Protein AF-A0A6G7PHI8-F1 (afdb_monomer_lite)

Sequence (251 aa):
MRRGGVRRRRAPRRVRALLALLITVCVVFPLSAAARPSIPAPAPAVLPPLTAATLDTAYAANRANAARAARMAAAHGDRHRADADRALAAASRRLLAFDGRGSGRVVEVFGDLARAERVAVLVPGSDTSLDTYGRFRATATALHHRLTAEDGRAAGRVAVVAWLGYDTPGTVSTAVLTPGRADQAAPALNEFLHRLYAVTGRDTRVSLLCHSRGTGYGSGCACCATTCAPSRRTRCPRSCGCAGSRTAWCA

Foldseek 3Di:
DDDDDDDDDDDDPVVVVVVVVVVCCVVVVVVVVVCDPKQDFDAKFDADQQAQVRQVVQQQRQLVRLQRSLVSNVVVVNNLLSVLSPVCNDPPWRWNTWDSTDLIWTKTKDARLLQALEEEEEEEAAPDGSSNVVVLVVVQVVVSVVVCVVDVVCRRHYMYMDGRQDDHHHPPDPPVPDPCCVVVVVVSVLVVVVSSCNHHPQSRWYWYFYDDDDDDDDDDQDTQGDTDHPPDQDDRDPVRPPPDDDDDGDD

Secondary structure (DSSP, 8-state):
--------PPPPHHHHHHHHHHHHHHHHHHHHTT-------PPPPP-PPP-GGGHHHHHHHHHHHHHHHHHHHHHTT-HHHHHHHHHHTSTT--EEEEE-STT-EEEEEES-STT-SEEEEEEE-TT--GGGHHHHHHHHHHHHHHHHHH-TTTTTTEEEEEEE-S-PPPSSSGGGG-GGGHHHHHHHHHHHHHHHHHHH-TT-EEEEEEE----SS--------EEE-TTS--PPPTTS--TT-------

pLDDT: mean 72.99, std 24.82, range [22.53, 98.69]

Radius of gyration: 23.71 Å; chains: 1; bounding box: 72×67×54 Å

Structure (mmCIF, N/CA/C/O backbone):
data_AF-A0A6G7PHI8-F1
#
_entry.id   AF-A0A6G7PHI8-F1
#
loop_
_atom_site.group_PDB
_atom_site.id
_atom_site.type_symbol
_atom_site.label_atom_id
_atom_site.label_alt_id
_atom_site.label_comp_id
_atom_site.label_asym_id
_atom_site.label_entity_id
_atom_site.label_seq_id
_atom_site.pdbx_PDB_ins_code
_atom_site.Cartn_x
_atom_site.Cartn_y
_atom_site.Cartn_z
_atom_site.occupancy
_atom_site.B_iso_or_equiv
_atom_site.auth_seq_id
_atom_site.auth_comp_id
_atom_site.auth_asym_id
_atom_site.auth_atom_id
_atom_site.pdbx_PDB_model_num
ATOM 1 N N . MET A 1 1 ? 56.603 53.040 -8.432 1.00 40.31 1 MET A N 1
ATOM 2 C CA . MET A 1 1 ? 55.437 52.145 -8.648 1.00 40.31 1 MET A CA 1
ATOM 3 C C . MET A 1 1 ? 55.628 51.343 -9.933 1.00 40.31 1 MET A C 1
ATOM 5 O O . MET A 1 1 ? 55.589 51.924 -11.006 1.00 40.31 1 MET A O 1
ATOM 9 N N . ARG A 1 2 ? 55.869 50.027 -9.844 1.00 39.06 2 ARG A N 1
ATOM 10 C CA . ARG A 1 2 ? 56.028 49.120 -10.999 1.00 39.06 2 ARG A CA 1
ATOM 11 C C . ARG A 1 2 ? 54.801 48.197 -11.041 1.00 39.06 2 ARG A C 1
ATOM 13 O O . ARG A 1 2 ? 54.636 47.372 -10.150 1.00 39.06 2 ARG A O 1
ATOM 20 N N . ARG A 1 3 ? 53.899 48.375 -12.015 1.00 44.06 3 ARG A N 1
ATOM 21 C CA . ARG A 1 3 ? 52.714 47.511 -12.197 1.00 44.06 3 ARG A CA 1
ATOM 22 C C . ARG A 1 3 ? 53.144 46.190 -12.848 1.00 44.06 3 ARG A C 1
ATOM 24 O O . ARG A 1 3 ? 53.610 46.188 -13.983 1.00 44.06 3 ARG A O 1
ATOM 31 N N . GLY A 1 4 ? 52.995 45.079 -12.127 1.00 41.06 4 GLY A N 1
ATOM 32 C CA . GLY A 1 4 ? 53.218 43.727 -12.642 1.00 41.06 4 GLY A CA 1
ATOM 33 C C . GLY A 1 4 ? 52.075 43.282 -13.556 1.00 41.06 4 GLY A C 1
ATOM 34 O O . GLY A 1 4 ? 50.938 43.143 -13.115 1.00 41.06 4 GLY A O 1
ATOM 35 N N . GLY A 1 5 ? 52.371 43.061 -14.838 1.00 42.94 5 GLY A N 1
ATOM 36 C CA . GLY A 1 5 ? 51.431 42.483 -15.797 1.00 42.94 5 GLY A CA 1
ATOM 37 C C . GLY A 1 5 ? 51.384 40.960 -15.676 1.00 42.94 5 GLY A C 1
ATOM 38 O O . GLY A 1 5 ? 52.350 40.276 -16.011 1.00 42.94 5 GLY A O 1
ATOM 39 N N . VAL A 1 6 ? 50.252 40.413 -15.231 1.00 46.47 6 VAL A N 1
ATOM 40 C CA . VAL A 1 6 ? 50.008 38.964 -15.216 1.00 46.47 6 VAL A CA 1
ATOM 41 C C . VAL A 1 6 ? 49.775 38.481 -16.652 1.00 46.47 6 VAL A C 1
ATOM 43 O O . VAL A 1 6 ? 48.711 38.688 -17.236 1.00 46.47 6 VAL A O 1
ATOM 46 N N . ARG A 1 7 ? 50.773 37.813 -17.245 1.00 51.03 7 ARG A N 1
ATOM 47 C CA . ARG A 1 7 ? 50.629 37.110 -18.531 1.00 51.03 7 ARG A CA 1
ATOM 48 C C . ARG A 1 7 ? 49.708 35.896 -18.359 1.00 51.03 7 ARG A C 1
ATOM 50 O O . ARG A 1 7 ? 50.133 34.858 -17.857 1.00 51.03 7 ARG A O 1
ATOM 57 N N . ARG A 1 8 ? 48.464 35.983 -18.840 1.00 55.03 8 ARG A N 1
ATOM 58 C CA . ARG A 1 8 ? 47.592 34.807 -19.008 1.00 55.03 8 ARG A CA 1
ATOM 59 C C . ARG A 1 8 ? 48.146 33.915 -20.125 1.00 55.03 8 ARG A C 1
ATOM 61 O O . ARG A 1 8 ? 48.003 34.229 -21.306 1.00 55.03 8 ARG A O 1
ATOM 68 N N . ARG A 1 9 ? 48.782 32.795 -19.765 1.00 57.09 9 ARG A N 1
ATOM 69 C CA . ARG A 1 9 ? 49.206 31.763 -20.725 1.00 57.09 9 ARG A CA 1
ATOM 70 C C . ARG A 1 9 ? 47.962 31.108 -21.340 1.00 57.09 9 ARG A C 1
ATOM 72 O O . ARG A 1 9 ? 47.152 30.519 -20.631 1.00 57.09 9 ARG A O 1
ATOM 79 N N . ARG A 1 10 ? 47.787 31.228 -22.661 1.00 59.34 10 ARG A N 1
ATOM 80 C CA . ARG A 1 10 ? 46.726 30.525 -23.401 1.00 59.34 10 ARG A CA 1
ATOM 81 C C . ARG A 1 10 ? 47.115 29.050 -23.533 1.00 59.34 10 ARG A C 1
ATOM 83 O O . ARG A 1 10 ? 48.166 28.750 -24.089 1.00 59.34 10 ARG A O 1
ATOM 90 N N . ALA A 1 11 ? 46.273 28.149 -23.028 1.00 57.19 11 ALA A N 1
ATOM 91 C CA . ALA A 1 11 ? 46.478 26.708 -23.163 1.00 57.19 11 ALA A CA 1
ATOM 92 C C . ALA A 1 11 ? 46.525 26.284 -24.652 1.00 57.19 11 ALA A C 1
ATOM 94 O O . ALA A 1 11 ? 45.755 26.825 -25.458 1.00 57.19 11 ALA A O 1
ATOM 95 N N . PRO A 1 12 ? 47.403 25.336 -25.031 1.00 61.53 12 PRO A N 1
ATOM 96 C CA . PRO A 1 12 ? 47.576 24.911 -26.418 1.00 61.53 12 PRO A CA 1
ATOM 97 C C . PRO A 1 12 ? 46.312 24.228 -26.968 1.00 61.53 12 PRO A C 1
ATOM 99 O O . PRO A 1 12 ? 45.568 23.579 -26.234 1.00 61.53 12 PRO A O 1
ATOM 102 N N . ARG A 1 13 ? 46.065 24.358 -28.282 1.00 66.25 13 ARG A N 1
ATOM 103 C CA . ARG A 1 13 ? 44.829 23.903 -28.965 1.00 66.25 13 ARG A CA 1
ATOM 104 C C . ARG A 1 13 ? 44.461 22.436 -28.678 1.00 66.25 13 ARG A C 1
ATOM 106 O O . ARG A 1 13 ? 43.281 22.131 -28.552 1.00 66.25 13 ARG A O 1
ATOM 113 N N . ARG A 1 14 ? 45.456 21.561 -28.490 1.00 62.12 14 ARG A N 1
ATOM 114 C CA . ARG A 1 14 ? 45.269 20.138 -28.145 1.00 62.12 14 ARG A CA 1
ATOM 115 C C . ARG A 1 14 ? 44.652 19.931 -26.754 1.00 62.12 14 ARG A C 1
ATOM 117 O O . ARG A 1 14 ? 43.797 19.072 -26.594 1.00 62.12 14 ARG A O 1
ATOM 124 N N . VAL A 1 15 ? 45.007 20.772 -25.778 1.00 64.25 15 VAL A N 1
ATOM 125 C CA . VAL A 1 15 ? 44.439 20.737 -24.415 1.00 64.25 15 VAL A CA 1
ATOM 126 C C . VAL A 1 15 ? 42.981 21.196 -24.422 1.00 64.25 15 VAL A C 1
ATOM 128 O O . VAL A 1 15 ? 42.154 20.628 -23.720 1.00 64.25 15 VAL A O 1
ATOM 131 N N . ARG A 1 16 ? 42.632 22.176 -25.267 1.00 66.25 16 ARG A N 1
ATOM 132 C CA . ARG A 1 16 ? 41.238 22.619 -25.441 1.00 66.25 16 ARG A CA 1
ATOM 133 C C . ARG A 1 16 ? 40.362 21.558 -26.108 1.00 66.25 16 ARG A C 1
ATOM 135 O O . ARG A 1 16 ? 39.224 21.392 -25.693 1.00 66.25 16 ARG A O 1
ATOM 142 N N . ALA A 1 17 ? 40.891 20.835 -27.096 1.00 70.12 17 ALA A N 1
ATOM 143 C CA . ALA A 1 17 ? 40.172 19.743 -27.753 1.00 70.12 17 ALA A CA 1
ATOM 144 C C . ALA A 1 17 ? 39.941 18.550 -26.808 1.00 70.12 17 ALA A C 1
ATOM 146 O O . ALA A 1 17 ? 38.836 18.021 -26.758 1.00 70.12 17 ALA A O 1
ATOM 147 N N . LEU A 1 18 ? 40.947 18.186 -26.002 1.00 69.56 18 LEU A N 1
ATOM 148 C CA . LEU A 1 18 ? 40.818 17.148 -24.971 1.00 69.56 18 LEU A CA 1
ATOM 149 C C . LEU A 1 18 ? 39.810 17.535 -23.885 1.00 69.56 18 LEU A C 1
ATOM 151 O O . LEU A 1 18 ? 38.973 16.719 -23.518 1.00 69.56 18 LEU A O 1
ATOM 155 N N . LEU A 1 19 ? 39.838 18.787 -23.415 1.00 66.44 19 LEU A N 1
ATOM 156 C CA . LEU A 1 19 ? 38.850 19.296 -22.460 1.00 66.44 19 LEU A CA 1
ATOM 157 C C . LEU A 1 19 ? 37.435 19.315 -23.048 1.00 66.44 19 LEU A C 1
ATOM 159 O O . LEU A 1 19 ? 36.499 18.941 -22.355 1.00 66.44 19 LEU A O 1
ATOM 163 N N . ALA A 1 20 ? 37.268 19.707 -24.313 1.00 68.94 20 ALA A N 1
ATOM 164 C CA . ALA A 1 20 ? 35.964 19.689 -24.972 1.00 68.94 20 ALA A CA 1
ATOM 165 C C . ALA A 1 20 ? 35.422 18.259 -25.126 1.00 68.94 20 ALA A C 1
ATOM 167 O O . ALA A 1 20 ? 34.257 18.027 -24.829 1.00 68.94 20 ALA A O 1
ATOM 168 N N . LEU A 1 21 ? 36.263 17.291 -25.507 1.00 68.88 21 LEU A N 1
ATOM 169 C CA . LEU A 1 21 ? 35.879 15.878 -25.573 1.00 68.88 21 LEU A CA 1
ATOM 170 C C . LEU A 1 21 ? 35.482 15.342 -24.190 1.00 68.88 21 LEU A C 1
ATOM 172 O O . LEU A 1 21 ? 34.473 14.658 -24.063 1.00 68.88 21 LEU A O 1
ATOM 176 N N . LEU A 1 22 ? 36.245 15.690 -23.152 1.00 69.88 22 LEU A N 1
ATOM 177 C CA . LEU A 1 22 ? 35.992 15.253 -21.781 1.00 69.88 22 LEU A CA 1
ATOM 178 C C . LEU A 1 22 ? 34.713 15.883 -21.216 1.00 69.88 22 LEU A C 1
ATOM 180 O O . LEU A 1 22 ? 33.943 15.190 -20.566 1.00 69.88 22 LEU A O 1
ATOM 184 N N . ILE A 1 23 ? 34.423 17.149 -21.537 1.00 67.31 23 ILE A N 1
ATOM 185 C CA . ILE A 1 23 ? 33.145 17.798 -21.209 1.00 67.31 23 ILE A CA 1
ATOM 186 C C . ILE A 1 23 ? 31.994 17.121 -21.957 1.00 67.31 23 ILE A C 1
ATOM 188 O O . ILE A 1 23 ? 30.989 16.801 -21.335 1.00 67.31 23 ILE A O 1
ATOM 192 N N . THR A 1 24 ? 32.127 16.839 -23.255 1.00 61.12 24 THR A N 1
ATOM 193 C CA . THR A 1 24 ? 31.077 16.146 -24.017 1.00 61.12 24 THR A CA 1
ATOM 194 C C . THR A 1 24 ? 30.825 14.743 -23.466 1.00 61.12 24 THR A C 1
ATOM 196 O O . THR A 1 24 ? 29.674 14.377 -23.274 1.00 61.12 24 THR A O 1
ATOM 199 N N . VAL A 1 25 ? 31.863 13.977 -23.118 1.00 59.19 25 VAL A N 1
ATOM 200 C CA . VAL A 1 25 ? 31.704 12.669 -22.460 1.00 59.19 25 VAL A CA 1
ATOM 201 C C . VAL A 1 25 ? 31.073 12.832 -21.072 1.00 59.19 25 VAL A C 1
ATOM 203 O O . VAL A 1 25 ? 30.100 12.154 -20.764 1.00 59.19 25 VAL A O 1
ATOM 206 N N . CYS A 1 26 ? 31.533 13.778 -20.252 1.00 56.12 26 CYS A N 1
ATOM 207 C CA . CYS A 1 26 ? 30.966 14.025 -18.923 1.00 56.12 26 CYS A CA 1
ATOM 208 C C . CYS A 1 26 ? 29.534 14.574 -18.943 1.00 56.12 26 CYS A C 1
ATOM 210 O O . CYS A 1 26 ? 28.843 14.432 -17.942 1.00 56.12 26 CYS A O 1
ATOM 212 N N . VAL A 1 27 ? 29.077 15.194 -20.033 1.00 56.50 27 VAL A N 1
ATOM 213 C CA . VAL A 1 27 ? 27.708 15.721 -20.156 1.00 56.50 27 VAL A CA 1
ATOM 214 C C . VAL A 1 27 ? 26.788 14.708 -20.839 1.00 56.50 27 VAL A C 1
ATOM 216 O O . VAL A 1 27 ? 25.684 14.468 -20.364 1.00 56.50 27 VAL A O 1
ATOM 219 N N . VAL A 1 28 ? 27.231 14.060 -21.917 1.00 53.34 28 VAL A N 1
ATOM 220 C CA . VAL A 1 28 ? 26.388 13.164 -22.728 1.00 53.34 28 VAL A CA 1
ATOM 221 C C . VAL A 1 28 ? 26.234 11.778 -22.092 1.00 53.34 28 VAL A C 1
ATOM 223 O O . VAL A 1 28 ? 25.156 11.183 -22.152 1.00 53.34 28 VAL A O 1
ATOM 226 N N . PHE A 1 29 ? 27.275 11.265 -21.432 1.00 46.91 29 PHE A N 1
ATOM 227 C CA . PHE A 1 29 ? 27.238 9.939 -20.813 1.00 46.91 29 PHE A CA 1
ATOM 228 C C . PHE A 1 29 ? 26.255 9.829 -19.625 1.00 46.91 29 PHE A C 1
ATOM 230 O O . PHE A 1 29 ? 25.496 8.858 -19.588 1.00 46.91 29 PHE A O 1
ATOM 237 N N . PRO A 1 30 ? 26.143 10.805 -18.696 1.00 52.00 30 PRO A N 1
ATOM 238 C CA . PRO A 1 30 ? 25.123 10.737 -17.643 1.00 52.00 30 PRO A CA 1
ATOM 239 C C . PRO A 1 30 ? 23.692 10.969 -18.150 1.00 52.00 30 PRO A C 1
ATOM 241 O O . PRO A 1 30 ? 22.754 10.449 -17.552 1.00 52.00 30 PRO A O 1
ATOM 244 N N . LEU A 1 31 ? 23.503 11.685 -19.265 1.00 44.34 31 LEU A N 1
ATOM 245 C CA . LEU A 1 31 ? 22.182 11.884 -19.878 1.00 44.34 31 LEU A CA 1
ATOM 246 C C . LEU A 1 31 ? 21.606 10.581 -20.459 1.00 44.34 31 LEU A C 1
ATOM 248 O O . LEU A 1 31 ? 20.399 10.364 -20.395 1.00 44.34 31 LEU A O 1
ATOM 252 N N . SER A 1 32 ? 22.463 9.677 -20.940 1.00 40.09 32 SER A N 1
ATOM 253 C CA . SER A 1 32 ? 22.038 8.360 -21.443 1.00 40.09 32 SER A CA 1
ATOM 254 C C . SER A 1 32 ? 21.775 7.348 -20.317 1.00 40.09 32 SER A C 1
ATOM 256 O O . SER A 1 32 ? 20.935 6.466 -20.463 1.00 40.09 32 SER A O 1
ATOM 258 N N . ALA A 1 33 ? 22.423 7.504 -19.158 1.00 41.66 33 ALA A N 1
ATOM 259 C CA . ALA A 1 33 ? 22.193 6.667 -17.975 1.00 41.66 33 ALA A CA 1
ATOM 260 C C . ALA A 1 33 ? 20.887 7.000 -17.216 1.00 41.66 33 ALA A C 1
ATOM 262 O O . ALA A 1 33 ? 20.485 6.259 -16.318 1.00 41.66 33 ALA A O 1
ATOM 263 N N . ALA A 1 34 ? 20.214 8.103 -17.565 1.00 46.78 34 ALA A N 1
ATOM 264 C CA . ALA A 1 34 ? 18.931 8.494 -16.978 1.00 46.78 34 ALA A CA 1
ATOM 265 C C . ALA A 1 34 ? 17.724 7.785 -17.624 1.00 46.78 34 ALA A C 1
ATOM 267 O O . ALA A 1 34 ? 16.656 7.715 -17.015 1.00 46.78 34 ALA A O 1
ATOM 268 N N . ALA A 1 35 ? 17.884 7.220 -18.824 1.00 45.78 35 ALA A N 1
ATOM 269 C CA . ALA A 1 35 ? 16.848 6.444 -19.494 1.00 45.78 35 ALA A CA 1
ATOM 270 C C . ALA A 1 35 ? 16.961 4.970 -19.082 1.00 45.78 35 ALA A C 1
ATOM 272 O O . ALA A 1 35 ? 17.499 4.139 -19.811 1.00 45.78 35 ALA A O 1
ATOM 273 N N . ARG A 1 36 ? 16.471 4.630 -17.882 1.00 54.91 36 ARG A N 1
ATOM 274 C CA . ARG A 1 36 ? 16.262 3.215 -17.545 1.00 54.91 36 ARG A CA 1
ATOM 275 C C . ARG A 1 36 ? 15.237 2.656 -18.539 1.00 54.91 36 ARG A C 1
ATOM 277 O O . ARG A 1 36 ? 14.164 3.257 -18.649 1.00 54.91 36 ARG A O 1
ATOM 284 N N . PRO A 1 37 ? 15.528 1.560 -19.264 1.00 55.88 37 PRO A N 1
ATOM 285 C CA . PRO A 1 37 ? 14.522 0.918 -20.099 1.00 55.88 37 PRO A CA 1
ATOM 286 C C . PRO A 1 37 ? 13.288 0.634 -19.239 1.00 55.88 37 PRO A C 1
ATOM 288 O O . PRO A 1 37 ? 13.397 0.153 -18.110 1.00 55.88 37 PRO A O 1
ATOM 291 N N . SER A 1 38 ? 12.115 1.032 -19.730 1.00 74.19 38 SER A N 1
ATOM 292 C CA . SER A 1 38 ? 10.872 0.892 -18.981 1.00 74.19 38 SER A CA 1
ATOM 293 C C . SER A 1 38 ? 10.555 -0.591 -18.826 1.00 74.19 38 SER A C 1
ATOM 295 O O . SER A 1 38 ? 10.171 -1.240 -19.800 1.00 74.19 38 SER A O 1
ATOM 297 N N . ILE A 1 39 ? 10.713 -1.119 -17.613 1.00 83.69 39 ILE A N 1
ATOM 298 C CA . ILE A 1 39 ? 10.379 -2.511 -17.319 1.00 83.69 39 ILE A CA 1
ATOM 299 C C . ILE A 1 39 ? 8.877 -2.699 -17.583 1.00 83.69 39 ILE A C 1
ATOM 301 O O . ILE A 1 39 ? 8.066 -1.961 -17.008 1.00 83.69 39 ILE A O 1
ATOM 305 N N . PRO A 1 40 ? 8.479 -3.641 -18.456 1.00 90.81 40 PRO A N 1
ATOM 306 C CA . PRO A 1 40 ? 7.074 -3.872 -18.744 1.00 90.81 40 PRO A CA 1
ATOM 307 C C . PRO A 1 40 ? 6.328 -4.325 -17.489 1.00 90.81 40 PRO A C 1
ATOM 309 O O . PRO A 1 40 ? 6.699 -5.308 -16.851 1.00 90.81 40 PRO A O 1
ATOM 312 N N . ALA A 1 41 ? 5.224 -3.653 -17.181 1.00 94.12 41 ALA A N 1
ATOM 313 C CA . ALA A 1 41 ? 4.320 -4.023 -16.100 1.00 94.12 41 ALA A CA 1
ATOM 314 C C . ALA A 1 41 ? 2.862 -3.854 -16.561 1.00 94.12 41 ALA A C 1
ATOM 316 O O . ALA A 1 41 ? 2.585 -3.015 -17.427 1.00 94.12 41 ALA A O 1
ATOM 317 N N . PRO A 1 42 ? 1.919 -4.654 -16.033 1.00 96.06 42 PRO A N 1
ATOM 318 C CA . PRO A 1 42 ? 0.509 -4.488 -16.351 1.00 96.06 42 PRO A CA 1
ATOM 319 C C . PRO A 1 42 ? -0.005 -3.148 -15.809 1.00 96.06 42 PRO A C 1
ATOM 321 O O . PRO A 1 42 ? 0.569 -2.572 -14.885 1.00 96.06 42 PRO A O 1
ATOM 324 N N . ALA A 1 43 ? -1.126 -2.670 -16.349 1.00 95.44 43 ALA A N 1
ATOM 325 C CA . ALA A 1 43 ? -1.862 -1.591 -15.700 1.00 95.44 43 ALA A CA 1
ATOM 326 C C . ALA A 1 43 ? -2.273 -2.009 -14.266 1.00 95.44 43 ALA A C 1
ATOM 328 O O . ALA A 1 43 ? -2.505 -3.205 -14.036 1.00 95.44 43 ALA A O 1
ATOM 329 N N . PRO A 1 44 ? -2.380 -1.058 -13.316 1.00 95.81 44 PRO A N 1
ATOM 330 C CA . PRO A 1 44 ? -2.846 -1.331 -11.960 1.00 95.81 44 PRO A CA 1
ATOM 331 C C . PRO A 1 44 ? -4.185 -2.062 -11.943 1.00 95.81 44 PRO A C 1
ATOM 333 O O . PRO A 1 44 ? -5.007 -1.911 -12.850 1.00 95.81 44 PRO A O 1
ATOM 336 N N . ALA A 1 45 ? -4.409 -2.856 -10.897 1.00 95.88 45 ALA A N 1
ATOM 337 C CA . ALA A 1 45 ? -5.685 -3.530 -10.715 1.00 95.88 45 ALA A CA 1
ATOM 338 C C . ALA A 1 45 ? -6.824 -2.506 -10.582 1.00 95.88 45 ALA A C 1
ATOM 340 O O . ALA A 1 45 ? -6.696 -1.508 -9.873 1.00 95.88 45 ALA A O 1
ATOM 341 N N . VAL A 1 46 ? -7.951 -2.777 -11.241 1.00 94.81 46 VAL A N 1
ATOM 342 C CA . VAL A 1 46 ? -9.188 -2.023 -11.024 1.00 94.81 46 VAL A CA 1
ATOM 343 C C . VAL A 1 46 ? -9.812 -2.541 -9.737 1.00 94.81 46 VAL A C 1
ATOM 345 O O . VAL A 1 46 ? -10.133 -3.725 -9.635 1.00 94.81 46 VAL A O 1
ATOM 348 N N . LEU A 1 47 ? -9.928 -1.666 -8.743 1.00 93.75 47 LEU A N 1
ATOM 349 C CA . LEU A 1 47 ? -10.413 -2.021 -7.414 1.00 93.75 47 LEU A CA 1
ATOM 350 C C . LEU A 1 47 ? -11.829 -1.478 -7.201 1.00 93.75 47 LEU A C 1
ATOM 352 O O . LEU A 1 47 ? -12.133 -0.379 -7.673 1.00 93.75 47 LEU A O 1
ATOM 356 N N . PRO A 1 48 ? -12.682 -2.193 -6.448 1.00 90.88 48 PRO A N 1
ATOM 357 C CA . PRO A 1 48 ? -13.883 -1.581 -5.898 1.00 90.88 48 PRO A CA 1
ATOM 358 C C . PRO A 1 48 ? -13.501 -0.443 -4.932 1.00 90.88 48 PRO A C 1
ATOM 360 O O . PRO A 1 48 ? -12.352 -0.380 -4.473 1.00 90.88 48 PRO A O 1
ATOM 363 N N . PRO A 1 49 ? -14.454 0.434 -4.566 1.00 91.62 49 PRO A N 1
ATOM 364 C CA . PRO A 1 49 ? -14.241 1.405 -3.499 1.00 91.62 49 PRO A CA 1
ATOM 365 C C . PRO A 1 49 ? -13.661 0.731 -2.251 1.00 91.62 49 PRO A C 1
ATOM 367 O O . PRO A 1 49 ? -14.138 -0.326 -1.824 1.00 91.62 49 PRO A O 1
ATOM 370 N N . LEU A 1 50 ? -12.606 1.323 -1.688 1.00 91.62 50 LEU A N 1
ATOM 371 C CA . LEU A 1 50 ? -11.949 0.785 -0.502 1.00 91.62 50 LEU A CA 1
ATOM 372 C C . LEU A 1 50 ? -12.842 1.007 0.719 1.00 91.62 50 LEU A C 1
ATOM 374 O O . LEU A 1 50 ? -13.126 2.136 1.104 1.00 91.62 50 LEU A O 1
ATOM 378 N N . THR A 1 51 ? -13.260 -0.100 1.317 1.00 92.88 51 THR A N 1
ATOM 379 C CA . THR A 1 51 ? -14.043 -0.186 2.551 1.00 92.88 51 THR A CA 1
ATOM 380 C C . THR A 1 51 ? -13.511 -1.365 3.357 1.00 92.88 51 THR A C 1
ATOM 382 O O . THR A 1 51 ? -12.816 -2.219 2.804 1.00 92.88 51 THR A O 1
ATOM 385 N N . ALA A 1 52 ? -13.869 -1.474 4.638 1.00 91.50 52 ALA A N 1
ATOM 386 C CA . ALA A 1 52 ? -13.509 -2.644 5.442 1.00 91.50 52 ALA A CA 1
ATOM 387 C C . ALA A 1 52 ? -13.932 -3.977 4.783 1.00 91.50 52 ALA A C 1
ATOM 389 O O . ALA A 1 52 ? -13.168 -4.938 4.806 1.00 91.50 52 ALA A O 1
ATOM 390 N N . ALA A 1 53 ? -15.099 -4.017 4.126 1.00 93.44 53 ALA A N 1
ATOM 391 C CA . ALA A 1 53 ? -15.633 -5.216 3.475 1.00 93.44 53 ALA A CA 1
ATOM 392 C C . ALA A 1 53 ? -14.915 -5.593 2.165 1.00 93.44 53 ALA A C 1
ATOM 394 O O . ALA A 1 53 ? -14.981 -6.740 1.731 1.00 93.44 53 ALA A O 1
ATOM 395 N N . THR A 1 54 ? -14.234 -4.645 1.516 1.00 95.69 54 THR A N 1
ATOM 396 C CA . THR A 1 54 ? -13.571 -4.856 0.216 1.00 95.69 54 THR A CA 1
ATOM 397 C C . THR A 1 54 ? -12.049 -4.986 0.321 1.00 95.69 54 THR A C 1
ATOM 399 O O . THR A 1 54 ? -11.385 -5.184 -0.700 1.00 95.69 54 THR A O 1
ATOM 402 N N . LEU A 1 55 ? -11.480 -4.915 1.532 1.00 95.44 55 LEU A N 1
ATOM 403 C CA . LEU A 1 55 ? -10.031 -4.983 1.756 1.00 95.44 55 LEU A CA 1
ATOM 404 C C . LEU A 1 55 ? -9.403 -6.272 1.233 1.00 95.44 55 LEU A C 1
ATOM 406 O O . LEU A 1 55 ? -8.394 -6.209 0.534 1.00 95.44 55 LEU A O 1
ATOM 410 N N . ASP A 1 56 ? -9.999 -7.427 1.520 1.00 96.12 56 ASP A N 1
ATOM 411 C CA . ASP A 1 56 ? -9.442 -8.710 1.086 1.00 96.12 56 ASP A CA 1
ATOM 412 C C . ASP A 1 56 ? -9.443 -8.841 -0.440 1.00 96.12 56 ASP A C 1
ATOM 414 O O . ASP A 1 56 ? -8.462 -9.313 -1.025 1.00 96.12 56 ASP A O 1
ATOM 418 N N . THR A 1 57 ? -10.484 -8.321 -1.097 1.00 97.50 57 THR A N 1
ATOM 419 C CA . THR A 1 57 ? -10.551 -8.213 -2.559 1.00 97.50 57 THR A CA 1
ATOM 420 C C . THR A 1 57 ? -9.440 -7.313 -3.093 1.00 97.50 57 THR A C 1
ATOM 422 O O . THR A 1 57 ? -8.749 -7.691 -4.039 1.00 97.50 57 THR A O 1
ATOM 425 N N . ALA A 1 58 ? -9.209 -6.153 -2.469 1.00 97.12 58 ALA A N 1
ATOM 426 C CA . ALA A 1 58 ? -8.128 -5.251 -2.859 1.00 97.12 58 ALA A CA 1
ATOM 427 C C . ALA A 1 58 ? -6.746 -5.897 -2.676 1.00 97.12 58 ALA A C 1
ATOM 429 O O . ALA A 1 58 ? -5.914 -5.859 -3.586 1.00 97.12 58 ALA A O 1
ATOM 430 N N . TYR A 1 59 ? -6.516 -6.562 -1.541 1.00 98.00 59 TYR A N 1
ATOM 431 C CA . TYR A 1 59 ? -5.277 -7.282 -1.263 1.00 98.00 59 TYR A CA 1
ATOM 432 C C . TYR A 1 59 ? -5.026 -8.388 -2.291 1.00 98.00 59 TYR A C 1
ATOM 434 O O . TYR A 1 59 ? -3.923 -8.487 -2.830 1.00 98.00 59 TYR A O 1
ATOM 442 N N . ALA A 1 60 ? -6.041 -9.196 -2.601 1.00 98.38 60 ALA A N 1
ATOM 443 C CA . ALA A 1 60 ? -5.933 -10.267 -3.584 1.00 98.38 60 ALA A CA 1
ATOM 444 C C . ALA A 1 60 ? -5.662 -9.731 -4.998 1.00 98.38 60 ALA A C 1
ATOM 446 O O . ALA A 1 60 ? -4.753 -10.222 -5.672 1.00 98.38 60 ALA A O 1
ATOM 447 N N . ALA A 1 61 ? -6.390 -8.696 -5.423 1.00 98.44 61 ALA A N 1
ATOM 448 C CA . ALA A 1 61 ? -6.238 -8.095 -6.744 1.00 98.44 61 ALA A CA 1
ATOM 449 C C . ALA A 1 61 ? -4.839 -7.494 -6.946 1.00 98.44 61 ALA A C 1
ATOM 451 O O . ALA A 1 61 ? -4.196 -7.740 -7.969 1.00 98.44 61 ALA A O 1
ATOM 452 N N . ASN A 1 62 ? -4.321 -6.773 -5.949 1.00 98.38 62 ASN A N 1
ATOM 453 C CA . ASN A 1 62 ? -2.982 -6.193 -6.016 1.00 98.38 62 ASN A CA 1
ATOM 454 C C . ASN A 1 62 ? -1.877 -7.260 -5.980 1.00 98.38 62 ASN A C 1
ATOM 456 O O . ASN A 1 62 ? -0.915 -7.153 -6.739 1.00 98.38 62 ASN A O 1
ATOM 460 N N . ARG A 1 63 ? -2.016 -8.334 -5.183 1.00 98.56 63 ARG A N 1
ATOM 461 C CA . ARG A 1 63 ? -1.070 -9.470 -5.225 1.00 98.56 63 ARG A CA 1
ATOM 462 C C . ARG A 1 63 ? -1.074 -10.174 -6.582 1.00 98.56 63 ARG A C 1
ATOM 464 O O . ARG A 1 63 ? -0.012 -10.520 -7.095 1.00 98.56 63 ARG A O 1
ATOM 471 N N . ALA A 1 64 ? -2.248 -10.365 -7.186 1.00 98.69 64 ALA A N 1
ATOM 472 C CA . ALA A 1 64 ? -2.363 -10.944 -8.523 1.00 98.69 64 ALA A CA 1
ATOM 473 C C . ALA A 1 64 ? -1.723 -10.041 -9.592 1.00 98.69 64 ALA A C 1
ATOM 475 O O . ALA A 1 64 ? -1.049 -10.533 -10.502 1.00 98.69 64 ALA A O 1
ATOM 476 N N . ASN A 1 65 ? -1.881 -8.720 -9.456 1.00 98.56 65 ASN A N 1
ATOM 477 C CA . ASN A 1 65 ? -1.230 -7.740 -10.320 1.00 98.56 65 ASN A CA 1
ATOM 478 C C . ASN A 1 65 ? 0.302 -7.794 -10.181 1.00 98.56 65 ASN A C 1
ATOM 480 O O . ASN A 1 65 ? 0.993 -7.907 -11.193 1.00 98.56 65 ASN A O 1
ATOM 484 N N . ALA A 1 66 ? 0.821 -7.855 -8.950 1.00 98.44 66 ALA A N 1
ATOM 485 C CA . ALA A 1 66 ? 2.247 -8.040 -8.673 1.00 98.44 66 ALA A CA 1
ATOM 486 C C . ALA A 1 66 ? 2.791 -9.355 -9.249 1.00 98.44 66 ALA A C 1
ATOM 488 O O . ALA A 1 66 ? 3.847 -9.372 -9.877 1.00 98.44 66 ALA A O 1
ATOM 489 N N . ALA A 1 67 ? 2.038 -10.455 -9.151 1.00 98.69 67 ALA A N 1
ATOM 490 C CA . ALA A 1 67 ? 2.428 -11.725 -9.764 1.00 98.69 67 ALA A CA 1
ATOM 491 C C . ALA A 1 67 ? 2.536 -11.623 -11.295 1.00 98.69 67 ALA A C 1
ATOM 493 O O . ALA A 1 67 ? 3.403 -12.250 -11.906 1.00 98.69 67 ALA A O 1
ATOM 494 N N . ARG A 1 68 ? 1.648 -10.849 -11.933 1.00 98.50 68 ARG A N 1
ATOM 495 C CA . ARG A 1 68 ? 1.699 -10.591 -13.377 1.00 98.50 68 ARG A CA 1
ATOM 496 C C . ARG A 1 68 ? 2.881 -9.694 -13.746 1.00 98.50 68 ARG A C 1
ATOM 498 O O . ARG A 1 68 ? 3.569 -10.021 -14.709 1.00 98.50 68 ARG A O 1
ATOM 505 N N . ALA A 1 69 ? 3.139 -8.636 -12.978 1.00 97.81 69 ALA A N 1
ATOM 506 C CA . ALA A 1 69 ? 4.314 -7.779 -13.146 1.00 97.81 69 ALA A CA 1
ATOM 507 C C . ALA A 1 69 ? 5.615 -8.590 -13.050 1.00 97.81 69 ALA A C 1
ATOM 509 O O . ALA A 1 69 ? 6.426 -8.545 -13.970 1.00 97.81 69 ALA A O 1
ATOM 510 N N . ALA A 1 70 ? 5.726 -9.473 -12.052 1.00 98.12 70 ALA A N 1
ATOM 511 C CA . ALA A 1 70 ? 6.875 -10.359 -11.885 1.00 98.12 70 ALA A CA 1
ATOM 512 C C . ALA A 1 70 ? 7.136 -11.248 -13.113 1.00 98.12 70 ALA A C 1
ATOM 514 O O . ALA A 1 70 ? 8.282 -11.433 -13.522 1.00 98.12 70 ALA A O 1
ATOM 515 N N . ARG A 1 71 ? 6.078 -11.798 -13.730 1.00 98.38 71 ARG A N 1
ATOM 516 C CA . ARG A 1 71 ? 6.202 -12.599 -14.962 1.00 98.38 71 ARG A CA 1
ATOM 517 C C . ARG A 1 71 ? 6.649 -11.756 -16.154 1.00 98.38 71 ARG A C 1
ATOM 519 O O . ARG A 1 71 ? 7.480 -12.216 -16.930 1.00 98.38 71 ARG A O 1
ATOM 526 N N . MET A 1 72 ? 6.115 -10.543 -16.294 1.00 97.81 72 MET A N 1
ATOM 527 C CA . MET A 1 72 ? 6.483 -9.626 -17.377 1.00 97.81 72 MET A CA 1
ATOM 528 C C . MET A 1 72 ? 7.935 -9.153 -17.248 1.00 97.81 72 MET A C 1
ATOM 530 O O . MET A 1 72 ? 8.673 -9.214 -18.227 1.00 97.81 72 MET A O 1
ATOM 534 N N . ALA A 1 73 ? 8.370 -8.782 -16.041 1.00 96.12 73 ALA A N 1
ATOM 535 C CA . ALA A 1 73 ? 9.757 -8.422 -15.757 1.00 96.12 73 ALA A CA 1
ATOM 536 C C . ALA A 1 73 ? 10.718 -9.592 -16.031 1.00 96.12 73 ALA A C 1
ATOM 538 O O . ALA A 1 73 ? 11.740 -9.410 -16.690 1.00 96.12 73 ALA A O 1
ATOM 539 N N . ALA A 1 74 ? 10.356 -10.815 -15.620 1.00 96.88 74 ALA A N 1
ATOM 540 C CA . ALA A 1 74 ? 11.159 -12.008 -15.888 1.00 96.88 74 ALA A CA 1
ATOM 541 C C . ALA A 1 74 ? 11.278 -12.310 -17.390 1.00 96.88 74 ALA A C 1
ATOM 543 O O . ALA A 1 74 ? 12.375 -12.589 -17.868 1.00 96.88 74 ALA A O 1
ATOM 544 N N . ALA A 1 75 ? 10.173 -12.216 -18.140 1.00 97.00 75 ALA A N 1
ATOM 545 C CA . ALA A 1 75 ? 10.171 -12.389 -19.594 1.00 97.00 75 ALA A CA 1
ATOM 546 C C . ALA A 1 75 ? 10.987 -11.302 -20.314 1.00 97.00 75 ALA A C 1
ATOM 548 O O . ALA A 1 75 ? 11.566 -11.558 -21.365 1.00 97.00 75 ALA A O 1
ATOM 549 N N . HIS A 1 76 ? 11.065 -10.106 -19.727 1.00 94.69 76 HIS A N 1
ATOM 550 C CA . HIS A 1 76 ? 11.911 -9.013 -20.199 1.00 94.69 76 HIS A CA 1
ATOM 551 C C . HIS A 1 76 ? 13.396 -9.172 -19.811 1.00 94.69 76 HIS A C 1
ATOM 553 O O . HIS A 1 76 ? 14.239 -8.419 -20.285 1.00 94.69 76 HIS A O 1
ATOM 559 N N . GLY A 1 77 ? 13.735 -10.149 -18.963 1.00 95.38 77 GLY A N 1
ATOM 560 C CA . GLY A 1 77 ? 15.103 -10.401 -18.503 1.00 95.38 77 GLY A CA 1
ATOM 561 C C . GLY A 1 77 ? 15.517 -9.625 -17.248 1.00 95.38 77 GLY A C 1
ATOM 562 O O . GLY A 1 77 ? 16.631 -9.825 -16.761 1.00 95.38 77 GLY A O 1
ATOM 563 N N . ASP A 1 78 ? 14.637 -8.805 -16.667 1.00 93.81 78 ASP A N 1
ATOM 564 C CA . ASP A 1 78 ? 14.915 -8.096 -15.414 1.00 93.81 78 ASP A CA 1
ATOM 565 C C . ASP A 1 78 ? 14.589 -8.986 -14.207 1.00 93.81 78 ASP A C 1
ATOM 567 O O . ASP A 1 78 ? 13.493 -8.966 -13.638 1.00 93.81 78 ASP A O 1
ATOM 571 N N . ARG A 1 79 ? 15.564 -9.817 -13.824 1.00 94.56 79 ARG A N 1
ATOM 572 C CA . ARG A 1 79 ? 15.429 -10.736 -12.683 1.00 94.56 79 ARG A CA 1
ATOM 573 C C . ARG A 1 79 ? 15.253 -9.994 -11.360 1.00 94.56 79 ARG A C 1
ATOM 575 O O . ARG A 1 79 ? 14.466 -10.433 -10.529 1.00 94.56 79 ARG A O 1
ATOM 582 N N . HIS A 1 80 ? 15.939 -8.865 -11.184 1.00 93.25 80 HIS A N 1
ATOM 583 C CA . HIS A 1 80 ? 15.877 -8.091 -9.948 1.00 93.25 80 HIS A CA 1
ATOM 584 C C . HIS A 1 80 ? 14.462 -7.558 -9.704 1.00 93.25 80 HIS A C 1
ATOM 586 O O . HIS A 1 80 ? 13.890 -7.765 -8.630 1.00 93.25 80 HIS A O 1
ATOM 592 N N . ARG A 1 81 ? 13.862 -6.925 -10.718 1.00 93.88 81 ARG A N 1
ATOM 593 C CA . ARG A 1 81 ? 12.478 -6.462 -10.628 1.00 93.88 81 ARG A CA 1
ATOM 594 C C . ARG A 1 81 ? 11.503 -7.625 -10.503 1.00 93.88 81 ARG A C 1
ATOM 596 O O . ARG A 1 81 ? 10.590 -7.555 -9.685 1.00 93.88 81 ARG A O 1
ATOM 603 N N . ALA A 1 82 ? 11.713 -8.710 -11.249 1.00 96.50 82 ALA A N 1
ATOM 604 C CA . ALA A 1 82 ? 10.865 -9.892 -11.137 1.00 96.50 82 ALA A CA 1
ATOM 605 C C . ALA A 1 82 ? 10.828 -10.450 -9.706 1.00 96.50 82 ALA A C 1
ATOM 607 O O . ALA A 1 82 ? 9.763 -10.837 -9.225 1.00 96.50 82 ALA A O 1
ATOM 608 N N . ASP A 1 83 ? 11.966 -10.472 -9.013 1.00 96.69 83 ASP A N 1
ATOM 609 C CA . ASP A 1 83 ? 12.061 -10.938 -7.631 1.00 96.69 83 ASP A CA 1
ATOM 610 C C . ASP A 1 83 ? 11.393 -9.967 -6.649 1.00 96.69 83 ASP A C 1
ATOM 612 O O . ASP A 1 83 ? 10.652 -10.410 -5.764 1.00 96.69 83 ASP A O 1
ATOM 616 N N . ALA A 1 84 ? 11.575 -8.655 -6.838 1.00 95.31 84 ALA A N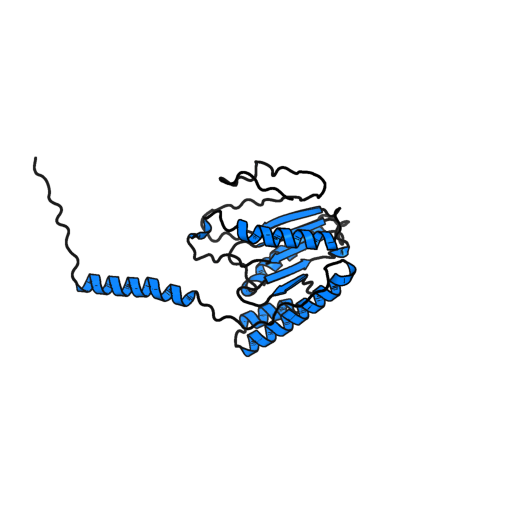 1
ATOM 617 C CA . ALA A 1 84 ? 10.896 -7.629 -6.045 1.00 95.31 84 ALA A CA 1
ATOM 618 C C . ALA A 1 84 ? 9.362 -7.729 -6.166 1.00 95.31 84 ALA A C 1
ATOM 620 O O . ALA A 1 84 ? 8.656 -7.784 -5.153 1.00 95.31 84 ALA A O 1
ATOM 621 N N . ASP A 1 85 ? 8.844 -7.842 -7.390 1.00 97.19 85 ASP A N 1
ATOM 622 C CA . ASP A 1 85 ? 7.410 -7.983 -7.657 1.00 97.19 85 ASP A CA 1
ATOM 623 C C . ASP A 1 85 ? 6.867 -9.324 -7.131 1.00 97.19 85 ASP A C 1
ATOM 625 O O . ASP A 1 85 ? 5.784 -9.384 -6.540 1.00 97.19 85 ASP A O 1
ATOM 629 N N . ARG A 1 86 ? 7.634 -10.417 -7.264 1.00 97.94 86 ARG A N 1
ATOM 630 C CA . ARG A 1 86 ? 7.246 -11.736 -6.735 1.00 97.94 86 ARG A CA 1
ATOM 631 C C . ARG A 1 86 ? 7.163 -11.731 -5.210 1.00 97.94 86 ARG A C 1
ATOM 633 O O . ARG A 1 86 ? 6.257 -12.345 -4.649 1.00 97.94 86 ARG A O 1
ATOM 640 N N . ALA A 1 87 ? 8.056 -11.013 -4.530 1.00 97.38 87 ALA A N 1
ATOM 641 C CA . ALA A 1 87 ? 8.002 -10.857 -3.079 1.00 97.38 87 ALA A CA 1
ATOM 642 C C . ALA A 1 87 ? 6.736 -10.111 -2.617 1.00 97.38 87 ALA A C 1
ATOM 644 O O . ALA A 1 87 ? 6.196 -10.422 -1.551 1.00 97.38 87 ALA A O 1
ATOM 645 N N . LEU A 1 88 ? 6.249 -9.153 -3.414 1.00 97.62 88 LEU A N 1
ATOM 646 C CA . LEU A 1 88 ? 4.991 -8.436 -3.177 1.00 97.62 88 LEU A CA 1
ATOM 647 C C . LEU A 1 88 ? 3.753 -9.289 -3.487 1.00 97.62 88 LEU A C 1
ATOM 649 O O . LEU A 1 88 ? 2.722 -9.129 -2.839 1.00 97.62 88 LEU A O 1
ATOM 653 N N . ALA A 1 89 ? 3.862 -10.245 -4.408 1.00 98.19 89 ALA A N 1
ATOM 654 C CA . ALA A 1 89 ? 2.791 -11.181 -4.739 1.00 98.19 89 ALA A CA 1
ATOM 655 C C . ALA A 1 89 ? 2.522 -12.255 -3.664 1.00 98.19 89 ALA A C 1
ATOM 657 O O . ALA A 1 89 ? 1.524 -12.973 -3.755 1.00 98.19 89 ALA A O 1
ATOM 658 N N . ALA A 1 90 ? 3.393 -12.397 -2.659 1.00 97.69 90 ALA A N 1
ATOM 659 C CA . ALA A 1 90 ? 3.267 -13.437 -1.640 1.00 97.69 90 ALA A CA 1
ATOM 660 C C . ALA A 1 90 ? 1.935 -13.340 -0.870 1.00 97.69 90 ALA A C 1
ATOM 662 O O . ALA A 1 90 ? 1.506 -12.254 -0.488 1.00 97.69 90 ALA A O 1
ATOM 663 N N . ALA A 1 91 ? 1.293 -14.480 -0.589 1.00 96.00 91 ALA A N 1
ATOM 664 C CA . ALA A 1 91 ? -0.048 -14.534 0.011 1.00 96.00 91 ALA A CA 1
ATOM 665 C C . ALA A 1 91 ? -0.162 -13.822 1.375 1.00 96.00 91 ALA A C 1
ATOM 667 O O . ALA A 1 91 ? -1.228 -13.320 1.723 1.00 96.00 91 ALA A O 1
ATOM 668 N N . SER A 1 92 ? 0.942 -13.725 2.119 1.00 95.12 92 SER A N 1
ATOM 669 C CA . SER A 1 92 ? 1.023 -13.014 3.400 1.00 95.12 92 SER A CA 1
ATOM 670 C C . SER A 1 92 ? 0.987 -11.485 3.275 1.00 95.12 92 SER A C 1
ATOM 672 O O . SER A 1 92 ? 0.880 -10.788 4.283 1.00 95.12 92 SER A O 1
ATOM 674 N N . ARG A 1 93 ? 1.087 -10.938 2.058 1.00 96.88 93 ARG A N 1
ATOM 675 C CA . ARG A 1 93 ? 1.145 -9.496 1.796 1.00 96.88 93 ARG A CA 1
ATOM 676 C C . ARG A 1 93 ? -0.249 -8.888 1.722 1.00 96.88 93 ARG A C 1
ATOM 678 O O . ARG A 1 93 ? -1.130 -9.405 1.036 1.00 96.88 93 ARG A O 1
ATOM 685 N N . ARG A 1 94 ? -0.438 -7.750 2.387 1.00 97.88 94 ARG A N 1
ATOM 686 C CA . ARG A 1 94 ? -1.690 -6.980 2.391 1.00 97.88 94 ARG A CA 1
ATOM 687 C C . ARG A 1 94 ? -1.467 -5.669 1.643 1.00 97.88 94 ARG A C 1
ATOM 689 O O . ARG A 1 94 ? -0.955 -4.714 2.218 1.00 97.88 94 ARG A O 1
ATOM 696 N N . LEU A 1 95 ? -1.778 -5.649 0.347 1.00 97.88 95 LEU A N 1
ATOM 697 C CA . LEU A 1 95 ? -1.480 -4.523 -0.547 1.00 97.88 95 LEU A CA 1
ATOM 698 C C . LEU A 1 95 ? -2.743 -3.720 -0.881 1.00 97.88 95 LEU A C 1
ATOM 700 O O . LEU A 1 95 ? -3.619 -4.226 -1.577 1.00 97.88 95 LEU A O 1
ATOM 704 N N . LEU A 1 96 ? -2.833 -2.468 -0.434 1.00 96.88 96 LEU A N 1
ATOM 705 C CA . LEU A 1 96 ? -3.933 -1.558 -0.794 1.00 96.88 96 LEU A CA 1
ATOM 706 C C . LEU A 1 96 ? -3.799 -1.011 -2.217 1.00 96.88 96 LEU A C 1
ATOM 708 O O . LEU A 1 96 ? -4.801 -0.739 -2.873 1.00 96.88 96 LEU A O 1
ATOM 712 N N . ALA A 1 97 ? -2.566 -0.860 -2.689 1.00 96.38 97 ALA A N 1
ATOM 713 C CA . ALA A 1 97 ? -2.261 -0.441 -4.046 1.00 96.38 97 ALA A CA 1
ATOM 714 C C . ALA A 1 97 ? -0.956 -1.083 -4.510 1.00 96.38 97 ALA A C 1
ATOM 716 O O . ALA A 1 97 ? -0.037 -1.283 -3.709 1.00 96.38 97 ALA A O 1
ATOM 717 N N . PHE A 1 98 ? -0.876 -1.364 -5.805 1.00 97.38 98 PHE A N 1
ATOM 718 C CA . PHE A 1 98 ? 0.337 -1.804 -6.477 1.00 97.38 98 PHE A CA 1
ATOM 719 C C . PHE A 1 98 ? 0.354 -1.283 -7.919 1.00 97.38 98 PHE A C 1
ATOM 721 O O . PHE A 1 98 ? -0.641 -1.386 -8.638 1.00 97.38 98 PHE A O 1
ATOM 728 N N . ASP A 1 99 ? 1.494 -0.741 -8.334 1.00 95.12 99 ASP A N 1
ATOM 729 C CA . ASP A 1 99 ? 1.792 -0.377 -9.714 1.00 95.12 99 ASP A CA 1
ATOM 730 C C . ASP A 1 99 ? 3.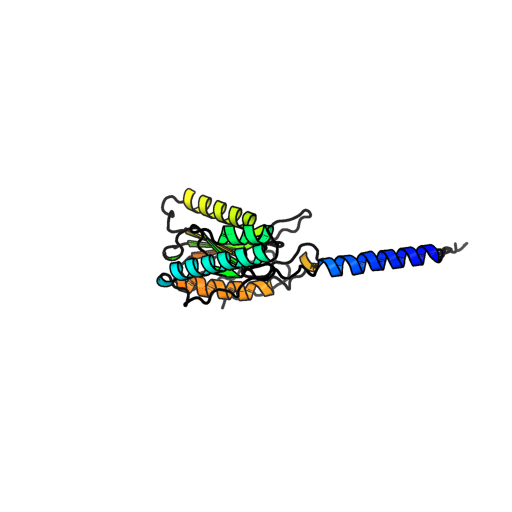256 -0.714 -10.002 1.00 95.12 99 ASP A C 1
ATOM 732 O O . ASP A 1 99 ? 4.161 -0.074 -9.470 1.00 95.12 99 ASP A O 1
ATOM 736 N N . GLY A 1 100 ? 3.496 -1.731 -10.829 1.00 93.38 100 GLY A N 1
ATOM 737 C CA . GLY A 1 100 ? 4.849 -2.160 -11.194 1.00 93.38 100 GLY A CA 1
ATOM 738 C C . GLY A 1 100 ? 5.551 -1.236 -12.195 1.00 93.38 100 GLY A C 1
ATOM 739 O O . GLY A 1 100 ? 6.742 -1.416 -12.449 1.00 93.38 100 GLY A O 1
ATOM 740 N N . ARG A 1 101 ? 4.840 -0.265 -12.788 1.00 91.00 101 ARG A N 1
ATOM 741 C CA . ARG A 1 101 ? 5.364 0.586 -13.866 1.00 91.00 101 ARG A CA 1
ATOM 742 C C . ARG A 1 101 ? 6.372 1.608 -13.333 1.00 91.00 101 ARG A C 1
ATOM 744 O O . ARG A 1 101 ? 6.186 2.203 -12.274 1.00 91.00 101 ARG A O 1
ATOM 751 N N . GLY A 1 102 ? 7.423 1.866 -14.111 1.00 88.81 102 GLY A N 1
ATOM 752 C CA . GLY A 1 102 ? 8.441 2.867 -13.778 1.00 88.81 102 GLY A CA 1
ATOM 753 C C . GLY A 1 102 ? 9.202 2.541 -12.487 1.00 88.81 102 GLY A C 1
ATOM 754 O O . GLY A 1 102 ? 9.629 1.405 -12.268 1.00 88.81 102 GLY A O 1
ATOM 755 N N . SER A 1 103 ? 9.374 3.540 -11.612 1.00 86.31 103 SER A N 1
ATOM 756 C CA . SER A 1 103 ? 9.986 3.330 -10.287 1.00 86.31 103 SER A CA 1
ATOM 757 C C . SER A 1 103 ? 9.135 2.410 -9.394 1.00 86.31 103 SER A C 1
ATOM 759 O O . SER A 1 103 ? 9.664 1.700 -8.533 1.00 86.31 103 SER A O 1
ATOM 761 N N . GLY A 1 104 ? 7.842 2.343 -9.710 1.00 90.12 104 GLY A N 1
ATOM 762 C CA . GLY A 1 104 ? 6.840 1.504 -9.095 1.00 90.12 104 GLY A CA 1
ATOM 763 C C . GLY A 1 104 ? 6.302 2.068 -7.783 1.00 90.12 104 GLY A C 1
ATOM 764 O O . GLY A 1 104 ? 6.973 2.803 -7.060 1.00 90.12 104 GLY A O 1
ATOM 765 N N . ARG A 1 105 ? 5.051 1.723 -7.485 1.00 92.94 105 ARG A N 1
ATOM 766 C CA . ARG A 1 105 ? 4.293 2.225 -6.337 1.00 92.94 105 ARG A CA 1
ATOM 767 C C . ARG A 1 105 ? 3.670 1.061 -5.587 1.00 92.94 105 ARG A C 1
ATOM 769 O O . ARG A 1 105 ? 3.181 0.108 -6.193 1.00 92.94 105 ARG A O 1
ATOM 776 N N . VAL A 1 106 ? 3.665 1.139 -4.264 1.00 95.88 106 VAL A N 1
ATOM 777 C CA . VAL A 1 106 ? 3.039 0.132 -3.406 1.00 95.88 106 VAL A CA 1
ATOM 778 C C . VAL A 1 106 ? 2.559 0.757 -2.106 1.00 95.88 106 VAL A C 1
ATOM 780 O O . VAL A 1 106 ? 3.225 1.607 -1.517 1.00 95.88 106 VAL A O 1
ATOM 783 N N . VAL A 1 107 ? 1.397 0.313 -1.643 1.00 97.31 107 VAL A N 1
ATOM 784 C CA . VAL A 1 107 ? 0.891 0.632 -0.308 1.00 97.31 107 VAL A CA 1
ATOM 785 C C . VAL A 1 107 ? 0.629 -0.680 0.420 1.00 97.31 107 VAL A C 1
ATOM 787 O O . VAL A 1 107 ? -0.295 -1.406 0.057 1.00 97.31 107 VAL A O 1
ATOM 790 N N . GLU A 1 108 ? 1.447 -1.005 1.422 1.00 98.12 108 GLU A N 1
ATOM 791 C CA . GLU A 1 108 ? 1.364 -2.261 2.186 1.00 98.12 108 GLU A CA 1
ATOM 792 C C . GLU A 1 108 ? 0.924 -2.002 3.625 1.00 98.12 108 GLU A C 1
ATOM 794 O O . GLU A 1 108 ? 1.350 -1.039 4.262 1.00 98.12 108 GLU A O 1
ATOM 799 N N . VAL A 1 109 ? 0.090 -2.898 4.140 1.00 97.88 109 VAL A N 1
ATOM 800 C CA . VAL A 1 109 ? -0.479 -2.849 5.484 1.00 97.88 109 VAL A CA 1
ATOM 801 C C . VAL A 1 109 ? 0.163 -3.916 6.366 1.00 97.88 109 VAL A C 1
ATOM 803 O O . VAL A 1 109 ? 0.258 -5.085 5.989 1.00 97.88 109 VAL A O 1
ATOM 806 N N . PHE A 1 110 ? 0.519 -3.520 7.582 1.00 96.19 110 PHE A N 1
ATOM 807 C CA . PHE A 1 110 ? 0.981 -4.385 8.662 1.00 96.19 110 PHE A CA 1
ATOM 808 C C . PHE A 1 110 ? -0.029 -4.286 9.809 1.00 96.19 110 PHE A C 1
ATOM 810 O O . PHE A 1 110 ? -0.260 -3.196 10.329 1.00 96.19 110 PHE A O 1
ATOM 817 N N . GLY A 1 111 ? -0.650 -5.408 10.178 1.00 93.56 111 GLY A N 1
ATOM 818 C CA . GLY A 1 111 ? -1.768 -5.451 11.128 1.00 93.56 111 GLY A CA 1
ATOM 819 C C . GLY A 1 111 ? -3.147 -5.506 10.456 1.00 93.56 111 GLY A C 1
ATOM 820 O O . GLY A 1 111 ? -3.256 -5.637 9.233 1.00 93.56 111 GLY A O 1
ATOM 821 N N . ASP A 1 112 ? -4.208 -5.477 11.265 1.00 92.56 112 ASP A N 1
ATOM 822 C CA . ASP A 1 112 ? -5.607 -5.469 10.814 1.00 92.56 112 ASP A CA 1
ATOM 823 C C . ASP A 1 112 ? -6.077 -4.023 10.620 1.00 92.56 112 ASP A C 1
ATOM 825 O O . ASP A 1 112 ? -6.319 -3.308 11.589 1.00 92.56 112 ASP A O 1
ATOM 829 N N . LEU A 1 113 ? -6.176 -3.582 9.363 1.00 94.19 113 LEU A N 1
ATOM 830 C CA . LEU A 1 113 ? -6.577 -2.212 9.053 1.00 94.19 113 LEU A CA 1
ATOM 831 C C . LEU A 1 113 ? -8.053 -1.946 9.358 1.00 94.19 113 LEU A C 1
ATOM 833 O O . LEU A 1 113 ? -8.383 -0.844 9.779 1.00 94.19 113 LEU A O 1
ATOM 837 N N . ALA A 1 114 ? -8.929 -2.935 9.166 1.00 92.00 114 ALA A N 1
ATOM 838 C CA . ALA A 1 114 ? -10.367 -2.763 9.365 1.00 92.00 114 ALA A CA 1
ATOM 839 C C . ALA A 1 114 ? -10.726 -2.527 10.839 1.00 92.00 114 ALA A C 1
ATOM 841 O O . ALA A 1 114 ? -11.736 -1.895 11.131 1.00 92.00 114 ALA A O 1
ATOM 842 N N . ARG A 1 115 ? -9.902 -3.039 11.762 1.00 89.94 115 ARG A N 1
ATOM 843 C CA . ARG A 1 115 ? -10.100 -2.916 13.216 1.00 89.94 115 ARG A CA 1
ATOM 844 C C . ARG A 1 115 ? -9.111 -1.971 13.900 1.00 89.94 115 ARG A C 1
ATOM 846 O O . ARG A 1 115 ? -9.109 -1.870 15.126 1.00 89.94 115 ARG A O 1
ATOM 853 N N . ALA A 1 116 ? -8.251 -1.301 13.137 1.00 91.62 116 ALA A N 1
ATOM 854 C CA . ALA A 1 116 ? -7.239 -0.428 13.708 1.00 91.62 116 ALA A CA 1
ATOM 855 C C . ALA A 1 116 ? -7.866 0.847 14.291 1.00 91.62 116 ALA A C 1
ATOM 857 O O . ALA A 1 116 ? -8.450 1.650 13.574 1.00 91.62 116 ALA A O 1
ATOM 858 N N . GLU A 1 117 ? -7.656 1.085 15.584 1.00 90.94 117 GLU A N 1
ATOM 859 C CA . GLU A 1 117 ? -7.970 2.362 16.239 1.00 90.94 117 GLU A CA 1
ATOM 860 C C . GLU A 1 117 ? -6.850 3.397 16.035 1.00 90.94 117 GLU A C 1
ATOM 862 O O . GLU A 1 117 ? -7.054 4.609 16.170 1.00 90.94 117 GLU A O 1
ATOM 867 N N . ARG A 1 118 ? -5.627 2.915 15.775 1.00 91.81 118 ARG A N 1
ATOM 868 C CA . ARG A 1 118 ? -4.427 3.730 15.567 1.00 91.81 118 ARG A CA 1
ATOM 869 C C . ARG A 1 118 ? -3.718 3.262 14.302 1.00 91.81 118 ARG A C 1
ATOM 871 O O . ARG A 1 118 ? -3.353 2.091 14.193 1.00 91.81 118 ARG A O 1
ATOM 878 N N . VAL A 1 119 ? -3.477 4.180 13.373 1.00 94.75 119 VAL A N 1
ATOM 879 C CA . VAL A 1 119 ? -2.768 3.894 12.123 1.00 94.75 119 VAL A CA 1
ATOM 880 C C . VAL A 1 119 ? -1.538 4.782 12.013 1.00 94.75 119 VAL A C 1
ATOM 882 O O . VAL A 1 119 ? -1.635 6.006 12.026 1.00 94.75 119 VAL A O 1
ATOM 885 N N . ALA A 1 120 ? -0.369 4.166 11.876 1.00 94.25 120 ALA A N 1
ATOM 886 C CA . ALA A 1 120 ? 0.868 4.870 11.563 1.00 94.25 120 ALA A CA 1
ATOM 887 C C . ALA A 1 120 ? 1.152 4.752 10.062 1.00 94.25 120 ALA A C 1
ATOM 889 O O . ALA A 1 120 ? 1.381 3.656 9.557 1.00 94.25 120 ALA A O 1
ATOM 890 N N . VAL A 1 121 ? 1.147 5.866 9.338 1.00 94.88 121 VAL A N 1
ATOM 891 C CA . VAL A 1 121 ? 1.478 5.909 7.911 1.00 94.88 121 VAL A CA 1
ATOM 892 C C . VAL A 1 121 ? 2.940 6.318 7.766 1.00 94.88 121 VAL A C 1
ATOM 894 O O . VAL A 1 121 ? 3.315 7.452 8.061 1.00 94.88 121 VAL A O 1
ATOM 897 N N . LEU A 1 122 ? 3.770 5.381 7.319 1.00 92.31 122 LEU A N 1
ATOM 898 C CA . LEU A 1 122 ? 5.183 5.588 7.045 1.00 92.31 122 LEU A CA 1
ATOM 899 C C . LEU A 1 122 ? 5.352 6.084 5.603 1.00 92.31 122 LEU A C 1
ATOM 901 O O . LEU A 1 122 ? 4.966 5.396 4.657 1.00 92.31 122 LEU A O 1
ATOM 905 N N . VAL A 1 123 ? 5.952 7.260 5.445 1.00 89.31 123 VAL A N 1
ATOM 906 C CA . VAL A 1 123 ? 6.241 7.912 4.163 1.00 89.31 123 VAL A CA 1
ATOM 907 C C . VAL A 1 123 ? 7.736 7.764 3.864 1.00 89.31 123 VAL A C 1
ATOM 909 O O . VAL A 1 123 ? 8.560 8.098 4.721 1.00 89.31 123 VAL A O 1
ATOM 912 N N . PRO A 1 124 ? 8.127 7.249 2.689 1.00 85.00 124 PRO A N 1
ATOM 913 C CA . PRO A 1 124 ? 9.523 7.046 2.348 1.00 85.00 124 PRO A CA 1
ATOM 914 C C . PRO A 1 124 ? 10.246 8.371 2.103 1.00 85.00 124 PRO A C 1
ATOM 916 O O . PRO A 1 124 ? 9.654 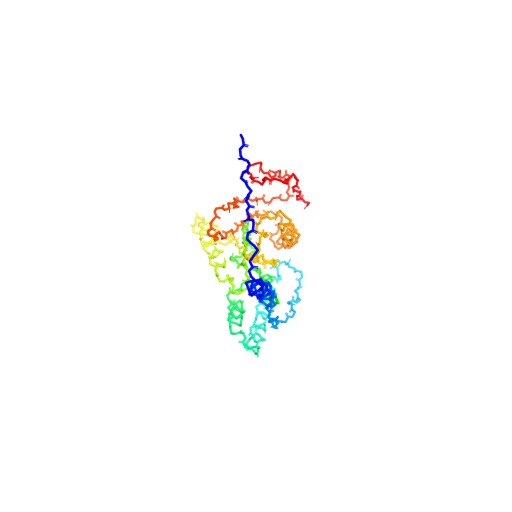9.367 1.699 1.00 85.00 124 PRO A O 1
ATOM 919 N N . GLY A 1 125 ? 11.556 8.357 2.322 1.00 73.81 125 GLY A N 1
ATOM 920 C CA . GLY A 1 125 ? 12.472 9.385 1.844 1.00 73.81 125 GLY A CA 1
ATOM 921 C C . GLY A 1 125 ? 12.948 9.105 0.417 1.00 73.81 125 GLY A C 1
ATOM 922 O O . GLY A 1 125 ? 12.479 8.178 -0.250 1.00 73.81 125 GLY A O 1
ATOM 923 N N . SER A 1 126 ? 13.918 9.901 -0.033 1.00 67.44 126 SER A N 1
ATOM 924 C CA . SER A 1 126 ? 14.560 9.778 -1.348 1.00 67.44 126 SER A CA 1
ATOM 925 C C . SER A 1 126 ? 15.087 8.360 -1.633 1.00 67.44 126 SER A C 1
ATOM 927 O O . SER A 1 126 ? 15.410 7.605 -0.711 1.00 67.44 126 SER A O 1
ATOM 929 N N . ASP A 1 127 ? 15.181 8.003 -2.916 1.00 67.19 127 ASP A N 1
ATOM 930 C CA . ASP A 1 127 ? 15.662 6.704 -3.425 1.00 67.19 127 ASP A CA 1
ATOM 931 C C . ASP A 1 127 ? 14.876 5.454 -2.986 1.00 67.19 127 ASP A C 1
ATOM 933 O O . ASP A 1 127 ? 15.423 4.341 -2.910 1.00 67.19 127 ASP A O 1
ATOM 937 N N . THR A 1 128 ? 13.587 5.602 -2.688 1.00 75.19 128 THR A N 1
ATOM 938 C CA . THR A 1 128 ? 12.709 4.453 -2.438 1.00 75.19 128 THR A CA 1
ATOM 939 C C . THR A 1 128 ? 11.932 4.110 -3.707 1.00 75.19 128 THR A C 1
ATOM 941 O O . THR A 1 128 ? 11.065 4.861 -4.139 1.00 75.19 128 THR A O 1
ATOM 944 N N . SER A 1 129 ? 12.228 2.961 -4.301 1.00 84.12 129 SER A N 1
ATOM 945 C CA . SER A 1 129 ? 11.502 2.381 -5.438 1.00 84.12 129 SER A CA 1
ATOM 946 C C . SER A 1 129 ? 11.065 0.959 -5.084 1.00 84.12 129 SER A C 1
ATOM 948 O O . SER A 1 129 ? 11.455 0.445 -4.030 1.00 84.12 129 SER A O 1
ATOM 950 N N . LEU A 1 130 ? 10.300 0.285 -5.950 1.00 87.94 130 LEU A N 1
ATOM 951 C CA . LEU A 1 130 ? 9.984 -1.137 -5.739 1.00 87.94 130 LEU A CA 1
ATOM 952 C C . LEU A 1 130 ? 11.248 -1.997 -5.602 1.00 87.94 130 LEU A C 1
ATOM 954 O O . LEU A 1 130 ? 11.297 -2.885 -4.754 1.00 87.94 130 LEU A O 1
ATOM 958 N N . ASP A 1 131 ? 12.303 -1.659 -6.345 1.00 85.38 131 ASP A N 1
ATOM 959 C CA . ASP A 1 131 ? 13.603 -2.337 -6.286 1.00 85.38 131 ASP A CA 1
ATOM 960 C C . ASP A 1 131 ? 14.263 -2.245 -4.900 1.00 85.38 131 ASP A C 1
ATOM 962 O O . ASP A 1 131 ? 14.964 -3.158 -4.473 1.00 85.38 131 ASP A O 1
ATOM 966 N N . THR A 1 132 ? 14.052 -1.147 -4.170 1.00 86.44 132 THR A N 1
ATOM 967 C CA . THR A 1 132 ? 14.646 -0.925 -2.839 1.00 86.44 132 THR A CA 1
ATOM 968 C C . THR A 1 132 ? 13.646 -1.103 -1.696 1.00 86.44 132 THR A C 1
ATOM 970 O O . THR A 1 132 ? 14.000 -0.930 -0.521 1.00 86.44 132 THR A O 1
ATOM 973 N N . TYR A 1 133 ? 12.413 -1.503 -2.018 1.00 90.38 133 TYR A N 1
ATOM 974 C CA . TYR A 1 133 ? 11.281 -1.536 -1.099 1.00 90.38 133 TYR A CA 1
ATOM 975 C C . TYR A 1 133 ? 11.492 -2.474 0.093 1.00 90.38 133 TYR A C 1
ATOM 977 O O . TYR A 1 13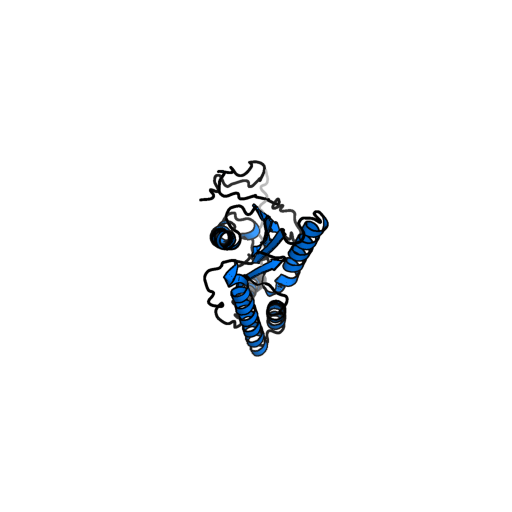3 ? 11.014 -2.191 1.191 1.00 90.38 133 TYR A O 1
ATOM 985 N N . GLY A 1 134 ? 12.282 -3.543 -0.066 1.00 90.44 134 GLY A N 1
ATOM 986 C CA . GLY A 1 134 ? 12.604 -4.472 1.022 1.00 90.44 134 GLY A CA 1
ATOM 987 C C . GLY A 1 134 ? 13.144 -3.782 2.284 1.00 90.44 134 GLY A C 1
ATOM 988 O O . GLY A 1 134 ? 12.724 -4.117 3.392 1.00 90.44 134 GLY A O 1
ATOM 989 N N . ARG A 1 135 ? 13.999 -2.756 2.132 1.00 88.06 135 ARG A N 1
ATOM 990 C CA . ARG A 1 135 ? 14.525 -1.981 3.273 1.00 88.06 135 ARG A CA 1
ATOM 991 C C . ARG A 1 135 ? 13.442 -1.149 3.950 1.00 88.06 135 ARG A C 1
ATOM 993 O O . ARG A 1 135 ? 13.360 -1.124 5.172 1.00 88.06 135 ARG A O 1
ATOM 1000 N N . PHE A 1 136 ? 12.611 -0.480 3.156 1.00 90.31 136 PHE A N 1
ATOM 1001 C CA . PHE A 1 136 ? 11.526 0.353 3.669 1.00 90.31 136 PHE A CA 1
ATOM 1002 C C . PHE A 1 136 ? 10.471 -0.485 4.401 1.00 90.31 13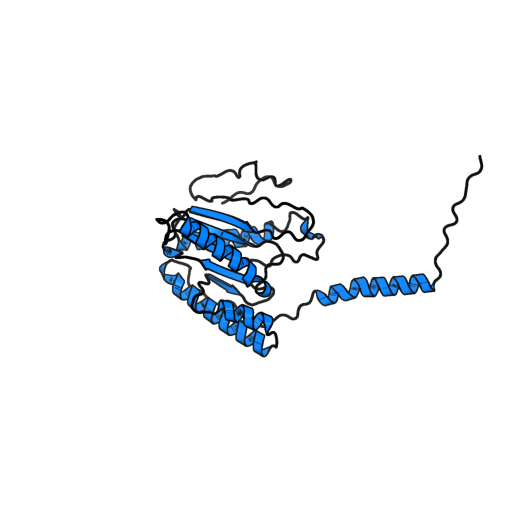6 PHE A C 1
ATOM 1004 O O . PHE A 1 136 ? 10.043 -0.149 5.506 1.00 90.31 136 PHE A O 1
ATOM 1011 N N . ARG A 1 137 ? 10.145 -1.654 3.846 1.00 93.69 137 ARG A N 1
ATOM 1012 C CA . ARG A 1 137 ? 9.310 -2.652 4.506 1.00 93.69 137 ARG A CA 1
ATOM 1013 C C . ARG A 1 137 ? 9.891 -3.125 5.834 1.00 93.69 137 ARG A C 1
ATOM 1015 O O . ARG A 1 137 ? 9.129 -3.296 6.783 1.00 93.69 137 ARG A O 1
ATOM 1022 N N . ALA A 1 138 ? 11.196 -3.384 5.911 1.00 93.19 138 ALA A N 1
ATOM 1023 C CA . ALA A 1 138 ? 11.821 -3.812 7.161 1.00 93.19 138 ALA A CA 1
ATOM 1024 C C . ALA A 1 138 ? 11.609 -2.764 8.267 1.00 93.19 138 ALA A C 1
ATOM 1026 O O . ALA A 1 138 ? 11.240 -3.123 9.383 1.00 93.19 138 ALA A O 1
ATOM 1027 N N . THR A 1 139 ? 11.720 -1.473 7.936 1.00 91.31 139 THR A N 1
ATOM 1028 C CA . THR A 1 139 ? 11.393 -0.370 8.853 1.00 91.31 139 THR A CA 1
ATOM 1029 C C . THR A 1 139 ? 9.927 -0.393 9.288 1.00 91.31 139 THR A C 1
ATOM 1031 O O . THR A 1 139 ? 9.653 -0.310 10.483 1.00 91.31 139 THR A O 1
ATOM 1034 N N . ALA A 1 140 ? 8.981 -0.556 8.358 1.00 93.38 140 ALA A N 1
ATOM 1035 C CA . ALA A 1 140 ? 7.555 -0.640 8.691 1.00 93.38 140 ALA A CA 1
ATOM 1036 C C . ALA A 1 140 ? 7.222 -1.866 9.562 1.00 93.38 140 ALA A C 1
ATOM 1038 O O . ALA A 1 140 ? 6.440 -1.770 10.506 1.00 93.38 140 ALA A O 1
ATOM 1039 N N . THR A 1 141 ? 7.871 -3.000 9.289 1.00 94.56 141 THR A N 1
ATOM 1040 C CA . THR A 1 141 ? 7.730 -4.245 10.058 1.00 94.56 141 THR A CA 1
ATOM 1041 C C . THR A 1 141 ? 8.245 -4.058 11.486 1.00 94.56 141 THR A C 1
ATOM 1043 O O . THR A 1 141 ? 7.540 -4.374 12.440 1.00 94.56 141 THR A O 1
ATOM 1046 N N . ALA A 1 142 ? 9.439 -3.479 11.648 1.00 92.81 142 ALA A N 1
ATOM 1047 C CA . ALA A 1 142 ? 10.014 -3.180 12.957 1.00 92.81 142 ALA A CA 1
ATOM 1048 C C . ALA A 1 142 ? 9.152 -2.186 13.753 1.00 92.81 142 ALA A C 1
ATOM 1050 O O . ALA A 1 142 ? 8.933 -2.385 14.947 1.00 92.81 142 ALA A O 1
ATOM 1051 N N . LEU A 1 143 ? 8.612 -1.155 13.092 1.00 91.06 143 LEU A N 1
ATOM 1052 C CA . LEU A 1 143 ? 7.688 -0.206 13.713 1.00 91.06 143 LEU A CA 1
ATOM 1053 C C . LEU A 1 143 ? 6.412 -0.906 14.199 1.00 91.06 143 LEU A C 1
ATOM 1055 O O . LEU A 1 143 ? 5.998 -0.695 15.336 1.00 91.06 143 LEU A O 1
ATOM 1059 N N . HIS A 1 144 ? 5.814 -1.768 13.375 1.00 92.56 144 HIS A N 1
ATOM 1060 C CA . HIS A 1 144 ? 4.619 -2.517 13.759 1.00 92.56 144 HIS A CA 1
ATOM 1061 C C . HIS A 1 144 ? 4.881 -3.446 14.951 1.00 92.56 144 HIS A C 1
ATOM 1063 O O . HIS A 1 144 ? 4.109 -3.446 15.910 1.00 92.56 144 HIS A O 1
ATOM 1069 N N . HIS A 1 145 ? 5.992 -4.190 14.934 1.00 91.12 145 HIS A N 1
ATOM 1070 C CA . HIS A 1 145 ? 6.385 -5.040 16.059 1.00 91.12 145 HIS A CA 1
ATOM 1071 C C . HIS A 1 145 ? 6.591 -4.239 17.340 1.00 91.12 145 HIS A C 1
ATOM 1073 O O . HIS A 1 145 ? 6.126 -4.649 18.397 1.00 91.12 145 HIS A O 1
ATOM 1079 N N . ARG A 1 146 ? 7.237 -3.075 17.255 1.00 89.62 146 ARG A N 1
ATOM 1080 C CA . ARG A 1 146 ? 7.466 -2.237 18.429 1.00 89.62 146 ARG A CA 1
ATOM 1081 C C . ARG A 1 146 ? 6.162 -1.705 19.023 1.00 89.62 146 ARG A C 1
ATOM 1083 O O . ARG A 1 146 ? 5.939 -1.856 20.217 1.00 89.62 146 ARG A O 1
ATOM 1090 N N . LEU A 1 147 ? 5.270 -1.176 18.184 1.00 86.44 147 LEU A N 1
ATOM 1091 C CA . LEU A 1 147 ? 3.976 -0.650 18.633 1.00 86.44 147 LEU A CA 1
ATOM 1092 C C . LEU A 1 147 ? 3.056 -1.732 19.219 1.00 86.44 147 LEU A C 1
ATOM 1094 O O . LEU A 1 147 ? 2.234 -1.432 20.079 1.00 86.44 147 LEU A O 1
ATOM 1098 N N . THR A 1 148 ? 3.171 -2.976 18.749 1.00 86.50 148 THR A N 1
ATOM 1099 C CA . THR A 1 148 ? 2.375 -4.104 19.262 1.00 86.50 148 THR A CA 1
ATOM 1100 C C . THR A 1 148 ? 2.986 -4.749 20.505 1.00 86.50 148 THR A C 1
ATOM 1102 O O . THR A 1 148 ? 2.240 -5.253 21.339 1.00 86.50 148 THR A O 1
ATOM 1105 N N . ALA A 1 149 ? 4.312 -4.708 20.665 1.00 84.00 149 ALA A N 1
ATOM 1106 C CA . ALA A 1 149 ? 4.998 -5.204 21.856 1.00 84.00 149 ALA A CA 1
ATOM 1107 C C . ALA A 1 149 ? 4.867 -4.257 23.063 1.00 84.00 149 ALA A C 1
ATOM 1109 O O . ALA A 1 149 ? 4.744 -4.723 24.191 1.00 84.00 149 ALA A O 1
ATOM 1110 N N . GLU A 1 150 ? 4.884 -2.938 22.839 1.00 73.50 150 GLU A N 1
ATOM 1111 C CA . GLU A 1 150 ? 4.808 -1.930 23.912 1.00 73.50 150 GLU A CA 1
ATOM 1112 C C . GLU A 1 150 ? 3.404 -1.812 24.538 1.00 73.50 150 GLU A C 1
ATOM 1114 O O . GLU A 1 150 ? 3.273 -1.440 25.701 1.00 73.50 150 GLU A O 1
ATOM 1119 N N . ASP A 1 151 ? 2.349 -2.158 23.798 1.00 65.44 151 ASP A N 1
ATOM 1120 C CA . ASP A 1 151 ? 0.961 -2.099 24.261 1.00 65.44 151 ASP A CA 1
ATOM 1121 C C . ASP A 1 151 ? 0.300 -3.462 24.011 1.00 65.44 151 ASP A C 1
ATOM 1123 O O . ASP A 1 151 ? -0.341 -3.694 22.987 1.00 65.44 151 ASP A O 1
ATOM 1127 N N . GLY A 1 152 ? 0.462 -4.391 24.962 1.00 61.47 152 GLY A N 1
ATOM 1128 C CA . GLY A 1 152 ? -0.078 -5.757 24.877 1.00 61.47 152 GLY A CA 1
ATOM 1129 C C . GLY A 1 152 ? -1.607 -5.826 24.747 1.00 61.47 152 GLY A C 1
ATOM 1130 O O . GLY A 1 152 ? -2.145 -6.851 24.335 1.00 61.47 152 GLY A O 1
ATOM 1131 N N . ARG A 1 153 ? -2.323 -4.726 25.033 1.00 62.97 153 ARG A N 1
ATOM 1132 C CA . ARG A 1 153 ? -3.760 -4.579 24.752 1.00 62.97 153 ARG A CA 1
ATOM 1133 C C . ARG A 1 153 ? -4.043 -3.963 23.379 1.00 62.97 153 ARG A C 1
ATOM 1135 O O . ARG A 1 153 ? -5.201 -3.935 22.971 1.00 62.97 153 ARG A O 1
ATOM 1142 N N . ALA A 1 154 ? -3.052 -3.417 22.684 1.00 62.97 154 ALA A N 1
ATOM 1143 C CA . ALA A 1 154 ? -3.176 -2.872 21.333 1.00 62.97 154 ALA A CA 1
ATOM 1144 C C . ALA A 1 154 ? -2.758 -3.849 20.229 1.00 62.97 154 ALA A C 1
ATOM 1146 O O . ALA A 1 154 ? -2.870 -3.507 19.047 1.00 62.97 154 ALA A O 1
ATOM 1147 N N . ALA A 1 155 ? -2.354 -5.072 20.583 1.00 64.25 155 ALA A N 1
ATOM 1148 C CA . ALA A 1 155 ? -2.308 -6.180 19.639 1.00 64.25 155 ALA A CA 1
ATOM 1149 C C . ALA A 1 155 ? -3.678 -6.299 18.937 1.00 64.25 155 ALA A C 1
ATOM 1151 O O . ALA A 1 155 ? -4.706 -6.496 19.578 1.00 64.25 155 ALA A O 1
ATOM 1152 N N . GLY A 1 156 ? -3.703 -6.080 17.619 1.00 69.38 156 GLY A N 1
ATOM 1153 C CA . GLY A 1 156 ? -4.931 -6.060 16.810 1.00 69.38 156 GLY A CA 1
ATOM 1154 C C . GLY A 1 156 ? -5.633 -4.701 16.672 1.00 69.38 156 GLY A C 1
ATOM 1155 O O . GLY A 1 156 ? -6.552 -4.595 15.870 1.00 69.38 156 GLY A O 1
ATOM 1156 N N . ARG A 1 157 ? -5.186 -3.654 17.382 1.00 86.00 157 ARG A N 1
ATOM 1157 C CA . ARG A 1 157 ? -5.742 -2.283 17.299 1.00 86.00 157 ARG A CA 1
ATOM 1158 C C . ARG A 1 157 ? -4.815 -1.267 16.639 1.00 86.00 157 ARG A C 1
ATOM 1160 O O . ARG A 1 157 ? -5.208 -0.120 16.427 1.00 86.00 157 ARG A O 1
ATOM 1167 N N . VAL A 1 158 ? -3.584 -1.670 16.333 1.00 91.50 158 VAL A N 1
ATOM 1168 C CA . VAL A 1 158 ? -2.598 -0.846 15.630 1.00 91.50 158 VAL A CA 1
ATOM 1169 C C . VAL A 1 158 ? -2.334 -1.429 14.251 1.00 91.50 158 VAL A C 1
ATOM 1171 O O . VAL A 1 158 ? -2.006 -2.611 14.127 1.00 91.50 158 VAL A O 1
ATOM 1174 N N . ALA A 1 159 ? -2.389 -0.573 13.233 1.00 95.00 159 ALA A N 1
ATOM 1175 C CA . ALA A 1 159 ? -1.869 -0.877 11.908 1.00 95.00 159 ALA A CA 1
ATOM 1176 C C . ALA A 1 159 ? -0.741 0.090 11.530 1.00 95.00 159 ALA A C 1
ATOM 1178 O O . ALA A 1 159 ? -0.746 1.267 11.894 1.00 95.00 159 ALA A O 1
ATOM 1179 N N . VAL A 1 160 ? 0.232 -0.410 10.777 1.00 96.25 160 VAL A N 1
ATOM 1180 C CA . VAL A 1 160 ? 1.237 0.416 10.103 1.00 96.25 160 VAL A CA 1
ATOM 1181 C C . VAL A 1 160 ? 0.995 0.312 8.606 1.00 96.25 160 VAL A C 1
ATOM 1183 O O . VAL A 1 160 ? 0.764 -0.780 8.094 1.00 96.25 160 VAL A O 1
ATOM 1186 N N . VAL A 1 161 ? 1.051 1.433 7.895 1.00 97.31 161 VAL A N 1
ATOM 1187 C CA . VAL A 1 161 ? 0.966 1.470 6.436 1.00 97.31 161 VAL A CA 1
ATOM 1188 C C . VAL A 1 161 ? 2.280 1.986 5.875 1.00 97.31 161 VAL A C 1
ATOM 1190 O O . VAL A 1 161 ? 2.654 3.125 6.135 1.00 97.31 161 VAL A O 1
ATOM 1193 N N . ALA A 1 162 ? 2.974 1.169 5.088 1.00 96.44 162 ALA A N 1
ATOM 1194 C CA . ALA A 1 162 ? 4.102 1.623 4.282 1.00 96.44 162 ALA A CA 1
ATOM 1195 C C . ALA A 1 162 ? 3.560 2.222 2.981 1.00 96.44 162 ALA A C 1
ATOM 1197 O O . ALA A 1 162 ? 3.014 1.497 2.149 1.00 96.44 162 ALA A O 1
ATOM 1198 N N . TRP A 1 163 ? 3.685 3.539 2.813 1.00 95.19 163 TRP A N 1
ATOM 1199 C CA . TRP A 1 163 ? 3.090 4.269 1.694 1.00 95.19 163 TRP A CA 1
ATOM 1200 C C . TRP A 1 163 ? 4.147 4.717 0.680 1.00 95.19 163 TRP A C 1
ATOM 1202 O O . TRP A 1 163 ? 4.713 5.795 0.800 1.00 95.19 163 TRP A O 1
ATOM 1212 N N . LEU A 1 164 ? 4.394 3.916 -0.357 1.00 90.94 164 LEU A N 1
ATOM 1213 C CA . LEU A 1 164 ? 5.162 4.317 -1.542 1.00 90.94 164 LEU A CA 1
ATOM 1214 C C . LEU A 1 164 ? 4.183 4.677 -2.673 1.00 90.94 164 LEU A C 1
ATOM 1216 O O . LEU A 1 164 ? 3.992 3.919 -3.620 1.00 90.94 164 LEU A O 1
ATOM 1220 N N . GLY A 1 165 ? 3.492 5.811 -2.532 1.00 84.00 165 GLY A N 1
ATOM 1221 C CA . GLY A 1 165 ? 2.426 6.240 -3.454 1.00 84.00 165 GLY A CA 1
ATOM 1222 C C . GLY A 1 165 ? 2.852 7.204 -4.568 1.00 84.00 165 GLY A C 1
ATOM 1223 O O . GLY A 1 165 ? 2.018 7.586 -5.389 1.00 84.00 165 GLY A O 1
ATOM 1224 N N . TYR A 1 166 ? 4.123 7.607 -4.605 1.00 76.38 166 TYR A N 1
ATOM 1225 C CA . TYR A 1 166 ? 4.655 8.610 -5.528 1.00 76.38 166 TYR A CA 1
ATOM 1226 C C . TYR A 1 166 ? 6.049 8.213 -6.024 1.00 76.38 166 TYR A C 1
ATOM 1228 O O . TYR A 1 166 ? 6.720 7.388 -5.406 1.00 76.38 166 TYR A O 1
ATOM 1236 N N . ASP A 1 167 ? 6.486 8.810 -7.133 1.00 72.00 167 ASP A N 1
ATOM 1237 C CA . ASP A 1 167 ? 7.849 8.624 -7.630 1.00 72.00 167 ASP A CA 1
ATOM 1238 C C . ASP A 1 167 ? 8.833 9.367 -6.720 1.00 72.00 167 ASP A C 1
ATOM 1240 O O . ASP A 1 167 ? 8.838 10.601 -6.657 1.00 72.00 167 ASP A O 1
ATOM 1244 N N . THR A 1 168 ? 9.653 8.619 -5.976 1.00 54.59 168 THR A N 1
ATOM 1245 C CA . THR A 1 168 ? 10.620 9.236 -5.062 1.00 54.59 168 THR A CA 1
ATOM 1246 C C . THR A 1 168 ? 11.810 9.819 -5.832 1.00 54.59 168 THR A C 1
ATOM 1248 O O . THR A 1 168 ? 12.250 9.252 -6.837 1.00 54.59 168 THR A O 1
ATOM 1251 N N . PRO A 1 169 ? 12.347 10.972 -5.400 1.00 52.72 169 PRO A N 1
ATOM 1252 C CA . PRO A 1 169 ? 13.462 11.607 -6.091 1.00 52.72 169 PRO A CA 1
ATOM 1253 C C . PRO A 1 169 ? 14.747 10.777 -5.956 1.00 52.72 169 PRO A C 1
ATOM 1255 O O . PRO A 1 169 ? 15.036 10.249 -4.880 1.00 52.72 169 PRO A O 1
ATOM 1258 N N . GLY A 1 170 ? 15.525 10.709 -7.043 1.00 49.88 170 GLY A N 1
ATOM 1259 C CA . GLY A 1 170 ? 16.867 10.119 -7.067 1.00 49.88 170 GLY A CA 1
ATOM 1260 C C . GLY A 1 170 ? 17.935 11.036 -6.449 1.00 49.88 170 GLY A C 1
ATOM 1261 O O . GLY A 1 170 ? 17.898 12.249 -6.663 1.00 49.88 170 GLY A O 1
ATOM 1262 N N . THR A 1 171 ? 18.917 10.479 -5.734 1.00 43.84 171 THR A N 1
ATOM 1263 C CA . THR A 1 171 ? 19.999 11.216 -5.039 1.00 43.84 171 THR A CA 1
ATOM 1264 C C . THR A 1 171 ? 21.021 11.906 -5.940 1.00 43.84 171 THR A C 1
ATOM 1266 O O . THR A 1 171 ? 21.740 12.784 -5.466 1.00 43.84 171 THR A O 1
ATOM 1269 N N . VAL A 1 172 ? 21.078 11.603 -7.240 1.00 37.72 172 VAL A N 1
ATOM 1270 C CA . VAL A 1 172 ? 21.989 12.281 -8.189 1.00 37.72 172 VAL A CA 1
ATOM 1271 C C . VAL A 1 172 ? 21.303 13.481 -8.839 1.00 37.72 172 VAL A C 1
ATOM 1273 O O . VAL A 1 172 ? 21.239 13.632 -10.057 1.00 37.72 172 VAL A O 1
ATOM 1276 N N . SER A 1 173 ? 20.750 14.354 -8.011 1.00 36.34 173 SER A N 1
ATOM 1277 C CA . SER A 1 173 ? 20.313 15.666 -8.452 1.00 36.34 173 SER A CA 1
ATOM 1278 C C . SER A 1 173 ? 20.661 16.666 -7.365 1.00 36.34 173 SER A C 1
ATOM 1280 O O . SER A 1 173 ? 20.325 16.474 -6.199 1.00 36.34 173 SER A O 1
ATOM 1282 N N . THR A 1 174 ? 21.251 17.796 -7.749 1.00 32.41 174 THR A N 1
ATOM 1283 C CA . THR A 1 174 ? 21.371 19.024 -6.935 1.00 32.41 174 THR A CA 1
ATOM 1284 C C . THR A 1 174 ? 20.024 19.517 -6.375 1.00 32.41 174 THR A C 1
ATOM 1286 O O . THR A 1 174 ? 19.951 20.489 -5.630 1.00 32.41 174 THR A O 1
ATOM 1289 N N . ALA A 1 175 ? 18.942 18.819 -6.707 1.00 40.06 175 ALA A N 1
ATOM 1290 C CA . ALA A 1 175 ? 17.577 19.042 -6.305 1.00 40.06 175 ALA A CA 1
ATOM 1291 C C . ALA A 1 175 ? 17.172 18.416 -4.949 1.00 40.06 175 ALA A C 1
ATOM 1293 O O . ALA A 1 175 ? 15.996 18.489 -4.599 1.00 40.06 175 ALA A O 1
ATOM 1294 N N . VAL A 1 176 ? 18.114 17.877 -4.161 1.00 40.88 176 VAL A N 1
ATOM 1295 C CA . VAL A 1 176 ? 17.903 17.515 -2.736 1.00 40.88 176 VAL A CA 1
ATOM 1296 C C . VAL A 1 176 ? 17.638 18.760 -1.855 1.00 40.88 176 VAL A C 1
ATOM 1298 O O . VAL A 1 176 ? 17.212 18.633 -0.712 1.00 40.88 176 VAL A O 1
ATOM 1301 N N . LEU A 1 177 ? 17.818 19.975 -2.395 1.00 38.00 177 LEU A N 1
ATOM 1302 C CA . LEU A 1 177 ? 17.715 21.248 -1.663 1.00 38.00 177 LEU A CA 1
ATOM 1303 C C . LEU A 1 177 ? 16.598 22.199 -2.143 1.00 38.00 177 LEU A C 1
ATOM 1305 O O . LEU A 1 177 ? 16.592 23.361 -1.748 1.00 38.00 177 LEU A O 1
ATOM 1309 N N . THR A 1 178 ? 15.652 21.764 -2.990 1.00 34.72 178 THR A N 1
ATOM 1310 C CA . THR A 1 178 ? 14.548 22.641 -3.449 1.00 34.72 178 THR A CA 1
ATOM 1311 C C . THR A 1 178 ? 13.208 22.327 -2.757 1.00 34.72 178 THR A C 1
ATOM 1313 O O . THR A 1 178 ? 12.772 21.177 -2.800 1.00 34.72 178 THR A O 1
ATOM 1316 N N . PRO A 1 179 ? 12.507 23.331 -2.180 1.00 35.81 179 PRO A N 1
ATOM 1317 C CA . PRO A 1 179 ? 11.215 23.161 -1.493 1.00 35.81 179 PRO A CA 1
ATOM 1318 C C . PRO A 1 179 ? 10.074 22.570 -2.345 1.00 35.81 179 PRO A C 1
ATOM 1320 O O . PRO A 1 179 ? 9.137 22.005 -1.797 1.00 35.81 179 PRO A O 1
ATOM 1323 N N . GLY A 1 180 ? 10.151 22.658 -3.677 1.00 35.25 180 GLY A N 1
ATOM 1324 C CA . GLY A 1 180 ? 9.015 22.422 -4.583 1.00 35.25 180 GLY A CA 1
ATOM 1325 C C . GLY A 1 180 ? 8.608 20.967 -4.866 1.00 35.25 180 GLY A C 1
ATOM 1326 O O . GLY A 1 180 ? 7.831 20.740 -5.788 1.00 35.25 180 GLY A O 1
ATOM 1327 N N . ARG A 1 181 ? 9.141 19.953 -4.160 1.00 48.25 181 ARG A N 1
ATOM 1328 C CA . ARG A 1 181 ? 8.772 18.530 -4.391 1.00 48.25 181 ARG A CA 1
ATOM 1329 C C . ARG A 1 181 ? 8.033 17.846 -3.247 1.00 48.25 181 ARG A C 1
ATOM 1331 O O . ARG A 1 181 ? 7.352 16.855 -3.506 1.00 48.25 181 ARG A O 1
ATOM 1338 N N . ALA A 1 182 ? 8.065 18.405 -2.036 1.00 47.34 182 ALA A N 1
ATOM 1339 C CA . ALA A 1 182 ? 7.077 18.046 -1.015 1.00 47.34 182 ALA A CA 1
ATOM 1340 C C . ALA A 1 182 ? 5.640 18.275 -1.544 1.00 47.34 182 ALA A C 1
ATOM 1342 O O . ALA A 1 182 ? 4.730 17.512 -1.224 1.00 47.34 182 ALA A O 1
ATOM 1343 N N . ASP A 1 183 ? 5.485 19.232 -2.466 1.00 51.25 183 ASP A N 1
ATOM 1344 C CA . ASP A 1 183 ? 4.238 19.567 -3.157 1.00 51.25 183 ASP A CA 1
ATOM 1345 C C . ASP A 1 183 ? 3.715 18.465 -4.097 1.00 51.25 183 ASP A C 1
ATOM 1347 O O . ASP A 1 183 ? 2.521 18.427 -4.370 1.00 51.25 183 ASP A O 1
ATOM 1351 N N . GLN A 1 184 ? 4.559 17.545 -4.587 1.00 60.31 184 GLN A N 1
ATOM 1352 C CA . GLN A 1 184 ? 4.110 16.467 -5.490 1.00 60.31 184 GLN A CA 1
ATOM 1353 C C . GLN A 1 184 ? 3.580 15.248 -4.732 1.00 60.31 184 GLN A C 1
ATOM 1355 O O . GLN A 1 184 ? 2.649 14.584 -5.187 1.00 60.31 184 GLN A O 1
ATOM 1360 N N . ALA A 1 185 ? 4.155 14.954 -3.564 1.00 67.06 185 ALA A N 1
ATOM 1361 C CA . ALA A 1 185 ? 3.691 13.858 -2.720 1.00 67.06 185 ALA A CA 1
ATOM 1362 C C . ALA A 1 185 ? 2.412 14.233 -1.955 1.00 67.06 185 ALA A C 1
ATOM 1364 O O . ALA A 1 185 ? 1.573 13.365 -1.715 1.00 67.06 185 ALA A O 1
ATOM 1365 N N . ALA A 1 186 ? 2.241 15.512 -1.596 1.00 74.56 186 ALA A N 1
ATOM 1366 C CA . ALA A 1 186 ? 1.146 15.967 -0.742 1.00 74.56 186 ALA A CA 1
ATOM 1367 C C . ALA A 1 186 ? -0.266 15.684 -1.305 1.00 74.56 186 ALA A C 1
ATOM 1369 O O . ALA A 1 186 ? -1.075 15.138 -0.555 1.00 74.56 186 ALA A O 1
ATOM 1370 N N . PRO A 1 187 ? -0.593 15.947 -2.588 1.00 81.31 187 PRO A N 1
ATOM 1371 C CA . PRO A 1 187 ? -1.916 15.631 -3.129 1.00 81.31 187 PRO A CA 1
ATOM 1372 C C . PRO A 1 187 ? -2.220 14.130 -3.109 1.00 81.31 187 PRO A C 1
ATOM 1374 O O . PRO A 1 187 ? -3.282 13.721 -2.645 1.00 81.31 187 PRO A O 1
ATOM 1377 N N . ALA A 1 188 ? -1.261 13.302 -3.539 1.00 83.94 188 ALA A N 1
ATOM 1378 C CA . ALA A 1 188 ? -1.415 11.848 -3.554 1.00 83.94 188 ALA A CA 1
ATOM 1379 C C . ALA A 1 188 ? -1.546 11.272 -2.135 1.00 83.94 188 ALA A C 1
ATOM 1381 O O . ALA A 1 188 ? -2.325 10.345 -1.904 1.00 83.94 188 ALA A O 1
ATOM 1382 N N . LEU A 1 189 ? -0.802 11.831 -1.177 1.00 86.75 189 LEU A N 1
ATOM 1383 C CA . LEU A 1 189 ? -0.893 11.454 0.229 1.00 86.75 189 LEU A CA 1
ATOM 1384 C C . LEU A 1 189 ? -2.244 11.863 0.823 1.00 86.75 189 LEU A C 1
ATOM 1386 O O . LEU A 1 189 ? -2.872 11.055 1.498 1.00 86.75 189 LEU A O 1
ATOM 1390 N N . ASN A 1 190 ? -2.730 13.070 0.531 1.00 87.12 190 ASN A N 1
ATOM 1391 C CA . ASN A 1 190 ? -4.043 13.526 0.985 1.00 87.12 190 ASN A CA 1
ATOM 1392 C C . ASN A 1 190 ? -5.159 12.639 0.429 1.00 87.12 190 ASN A C 1
ATOM 1394 O O . ASN A 1 190 ? -6.018 12.195 1.188 1.00 87.12 190 ASN A O 1
ATOM 1398 N N . GLU A 1 191 ? -5.136 12.315 -0.863 1.00 89.12 191 GLU A N 1
ATOM 1399 C CA . GLU A 1 191 ? -6.105 11.396 -1.470 1.00 89.12 191 GLU A CA 1
ATOM 1400 C C . GLU A 1 191 ? -6.030 9.994 -0.843 1.00 89.12 191 GLU A C 1
ATOM 1402 O O . GLU A 1 191 ? -7.050 9.346 -0.593 1.00 89.12 191 GLU A O 1
ATOM 1407 N N . PHE A 1 192 ? -4.819 9.513 -0.549 1.00 92.00 192 PHE A N 1
ATOM 1408 C CA . PHE A 1 192 ? -4.638 8.261 0.174 1.00 92.00 192 PHE A CA 1
ATOM 1409 C C . PHE A 1 192 ? -5.259 8.319 1.576 1.00 92.00 192 PHE A C 1
ATOM 1411 O O . PHE A 1 192 ? -5.987 7.401 1.944 1.00 92.00 192 PHE A O 1
ATOM 1418 N N . LEU A 1 193 ? -5.038 9.395 2.334 1.00 91.75 193 LEU A N 1
ATOM 1419 C CA . LEU A 1 193 ? -5.613 9.562 3.669 1.00 91.75 193 LEU A CA 1
ATOM 1420 C C . LEU A 1 193 ? -7.146 9.609 3.634 1.00 91.75 193 LEU A C 1
ATOM 1422 O O . LEU A 1 193 ? -7.787 8.999 4.484 1.00 91.75 193 LEU A O 1
ATOM 1426 N N . HIS A 1 194 ? -7.748 10.246 2.627 1.00 90.38 194 HIS A N 1
ATOM 1427 C CA . HIS A 1 194 ? -9.204 10.224 2.443 1.00 90.38 194 HIS A CA 1
ATOM 1428 C C . HIS A 1 194 ? -9.732 8.796 2.250 1.00 90.38 194 HIS A C 1
ATOM 1430 O O . HIS A 1 194 ? -10.694 8.393 2.905 1.00 90.38 194 HIS A O 1
ATOM 1436 N N . ARG A 1 195 ? -9.070 8.001 1.399 1.00 91.31 195 ARG A N 1
ATOM 1437 C CA . ARG A 1 195 ? -9.413 6.583 1.199 1.00 91.31 195 ARG A CA 1
ATOM 1438 C C . ARG A 1 195 ? -9.162 5.742 2.449 1.00 91.31 195 ARG A C 1
ATOM 1440 O O . ARG A 1 195 ? -9.942 4.842 2.737 1.00 91.31 195 ARG A O 1
ATOM 1447 N N . LEU A 1 196 ? -8.111 6.046 3.205 1.00 92.88 196 LEU A N 1
ATOM 1448 C CA . LEU A 1 196 ? -7.800 5.383 4.468 1.00 92.88 196 LEU A CA 1
ATOM 1449 C C . LEU A 1 196 ? -8.933 5.586 5.483 1.00 92.88 196 LEU A C 1
ATOM 1451 O O . LEU A 1 196 ? -9.431 4.610 6.036 1.00 92.88 196 LEU A O 1
ATOM 1455 N N . TYR A 1 197 ? -9.410 6.821 5.656 1.00 91.12 197 TYR A N 1
ATOM 1456 C CA . TYR A 1 197 ? -10.534 7.116 6.549 1.00 91.12 197 TYR A CA 1
ATOM 1457 C C . TYR A 1 197 ? -11.863 6.504 6.091 1.00 91.12 197 TYR A C 1
ATOM 1459 O O . TYR A 1 197 ? -12.714 6.224 6.934 1.00 91.12 197 TYR A O 1
ATOM 1467 N N . ALA A 1 198 ? -12.051 6.259 4.791 1.00 89.69 198 ALA A N 1
ATOM 1468 C CA . ALA A 1 198 ? -13.213 5.517 4.294 1.00 89.69 198 ALA A CA 1
ATOM 1469 C C . ALA A 1 198 ? -13.197 4.034 4.720 1.00 89.69 198 ALA A C 1
ATOM 1471 O O . ALA A 1 198 ? -14.253 3.415 4.833 1.00 89.69 198 ALA A O 1
ATOM 1472 N N . VAL A 1 199 ? -12.013 3.472 4.990 1.00 91.50 199 VAL A N 1
ATOM 1473 C CA . VAL A 1 199 ? -11.847 2.099 5.485 1.00 91.50 199 VAL A CA 1
ATOM 1474 C C . VAL A 1 199 ? -11.947 2.034 7.006 1.00 91.50 199 VAL A C 1
ATOM 1476 O O . VAL A 1 199 ? -12.658 1.180 7.526 1.00 91.50 199 VAL A O 1
ATOM 1479 N N . THR A 1 200 ? -11.215 2.897 7.713 1.00 90.38 200 THR A N 1
ATOM 1480 C CA . THR A 1 200 ? -11.030 2.786 9.170 1.00 90.38 200 THR A CA 1
ATOM 1481 C C . THR A 1 200 ? -12.058 3.585 9.975 1.00 90.38 200 THR A C 1
ATOM 1483 O O . THR A 1 200 ? -12.226 3.368 11.170 1.00 90.38 200 THR A O 1
ATOM 1486 N N . GLY A 1 201 ? -12.766 4.518 9.335 1.00 86.94 201 GLY A N 1
ATOM 1487 C CA . GLY A 1 201 ? -13.685 5.438 9.998 1.00 86.94 201 GLY A CA 1
ATOM 1488 C C . GLY A 1 201 ? -12.984 6.674 10.569 1.00 86.94 201 GLY A C 1
ATOM 1489 O O . GLY A 1 201 ? -11.775 6.693 10.817 1.00 86.94 201 GLY A O 1
ATOM 1490 N N . ARG A 1 202 ? -13.761 7.743 10.777 1.00 85.25 202 ARG A N 1
ATOM 1491 C CA . ARG A 1 202 ? -13.248 9.076 11.146 1.00 85.25 202 ARG A CA 1
ATOM 1492 C C . ARG A 1 202 ? -12.625 9.145 12.543 1.00 85.25 202 ARG A C 1
ATOM 1494 O O . ARG A 1 202 ? -11.747 9.968 12.763 1.00 85.25 202 ARG A O 1
ATOM 1501 N N . ASP A 1 203 ? -13.007 8.267 13.461 1.00 86.56 203 ASP A N 1
ATOM 1502 C CA . ASP A 1 203 ? -12.465 8.278 14.828 1.00 86.56 203 ASP A CA 1
ATOM 1503 C C . ASP A 1 203 ? -11.068 7.638 14.935 1.00 86.56 203 ASP A C 1
ATOM 1505 O O . ASP A 1 203 ? -10.439 7.657 15.996 1.00 86.56 203 ASP A O 1
ATOM 1509 N N . THR A 1 204 ? -10.549 7.101 13.826 1.00 88.38 204 THR A N 1
ATOM 1510 C CA . THR A 1 204 ? -9.207 6.516 13.761 1.00 88.38 204 THR A CA 1
ATOM 1511 C C . THR A 1 204 ? -8.139 7.576 13.996 1.00 88.38 204 THR A C 1
ATOM 1513 O O . THR A 1 204 ? -8.105 8.610 13.328 1.00 88.38 204 THR A O 1
ATOM 1516 N N . ARG A 1 205 ? -7.192 7.295 14.894 1.00 91.62 205 ARG A N 1
ATOM 1517 C CA . ARG A 1 205 ? -6.023 8.160 15.097 1.00 91.62 205 ARG A CA 1
ATOM 1518 C C . ARG A 1 205 ? -4.956 7.841 14.060 1.00 91.62 205 ARG A C 1
ATOM 1520 O O . ARG A 1 205 ? -4.333 6.783 14.139 1.00 91.62 205 ARG A O 1
ATOM 1527 N N . VAL A 1 206 ? -4.721 8.760 13.125 1.00 91.44 206 VAL A N 1
ATOM 1528 C CA . VAL A 1 206 ? -3.685 8.604 12.096 1.00 91.44 206 VAL A CA 1
ATOM 1529 C C . VAL A 1 206 ? -2.470 9.472 12.415 1.00 91.44 206 VAL A C 1
ATOM 1531 O O . VAL A 1 206 ? -2.597 10.686 12.579 1.00 91.44 206 VAL A O 1
ATOM 1534 N N . SER A 1 207 ? -1.292 8.847 12.456 1.00 91.31 207 SER A N 1
ATOM 1535 C CA . SER A 1 207 ? 0.006 9.514 12.606 1.00 91.31 207 SER A CA 1
ATOM 1536 C C . SER A 1 207 ? 0.839 9.338 11.341 1.00 91.31 207 SER A C 1
ATOM 1538 O O . SER A 1 207 ? 1.026 8.214 10.878 1.00 91.31 207 SER A O 1
ATOM 1540 N N . LEU A 1 208 ? 1.379 10.428 10.801 1.00 89.81 208 LEU A N 1
ATOM 1541 C CA . LEU A 1 208 ? 2.311 10.399 9.668 1.00 89.81 208 LEU A CA 1
ATOM 1542 C C . LEU A 1 208 ? 3.761 10.348 10.161 1.00 89.81 208 LEU A C 1
ATOM 1544 O O . LEU A 1 208 ? 4.132 11.112 11.046 1.00 89.81 208 LEU A O 1
ATOM 1548 N N . LEU A 1 209 ? 4.586 9.462 9.601 1.00 88.00 209 LEU A N 1
ATOM 1549 C CA . LEU A 1 209 ? 6.008 9.346 9.926 1.00 88.00 209 LEU A CA 1
ATOM 1550 C C . LEU A 1 209 ? 6.839 9.390 8.645 1.00 88.00 209 LEU A C 1
ATOM 1552 O O . LEU A 1 209 ? 6.750 8.491 7.814 1.00 88.00 209 LEU A O 1
ATOM 1556 N N . CYS A 1 210 ? 7.689 10.400 8.498 1.00 81.31 210 CYS A N 1
ATOM 1557 C CA . CYS A 1 210 ? 8.613 10.489 7.369 1.00 81.31 210 CYS A CA 1
ATOM 1558 C C . CYS A 1 210 ? 9.909 9.730 7.678 1.00 81.31 210 CYS A C 1
ATOM 1560 O O . CYS A 1 210 ? 10.555 9.981 8.694 1.00 81.31 210 CYS A O 1
ATOM 1562 N N . HIS A 1 211 ? 10.317 8.825 6.790 1.00 73.44 211 HIS A N 1
ATOM 1563 C CA . HIS A 1 211 ? 11.544 8.046 6.921 1.00 73.44 211 HIS A CA 1
ATOM 1564 C C . HIS A 1 211 ? 12.626 8.564 5.969 1.00 73.44 211 HIS A C 1
ATOM 1566 O O . HIS A 1 211 ? 12.737 8.110 4.833 1.00 73.44 211 HIS A O 1
ATOM 1572 N N . SER A 1 212 ? 13.461 9.498 6.424 1.00 61.09 212 SER A N 1
ATOM 1573 C CA . SER A 1 212 ? 14.642 9.921 5.668 1.00 61.09 212 SER A CA 1
ATOM 1574 C C . SER A 1 212 ? 15.777 8.912 5.842 1.00 61.09 212 SER A C 1
ATOM 1576 O O . SER A 1 212 ? 16.181 8.633 6.971 1.00 61.09 212 SER A O 1
ATOM 1578 N N . ARG A 1 213 ? 16.368 8.426 4.748 1.00 52.12 213 ARG A N 1
ATOM 1579 C CA . ARG A 1 213 ? 17.733 7.890 4.796 1.00 52.12 213 ARG A CA 1
ATOM 1580 C C . ARG A 1 213 ? 18.675 9.001 4.339 1.00 52.12 213 ARG A C 1
ATOM 1582 O O . ARG A 1 213 ? 18.647 9.384 3.176 1.00 52.12 213 ARG A O 1
ATOM 1589 N N . GLY A 1 214 ? 19.469 9.527 5.271 1.00 38.34 214 GLY A N 1
ATOM 1590 C CA . GLY A 1 214 ? 20.626 10.357 4.961 1.00 38.34 214 GLY A CA 1
ATOM 1591 C C . GLY A 1 214 ? 21.748 9.471 4.433 1.00 38.34 214 GLY A C 1
ATOM 1592 O O . GLY A 1 214 ? 22.287 8.642 5.163 1.00 38.34 214 GLY A O 1
ATOM 1593 N N . THR A 1 215 ? 22.092 9.619 3.160 1.00 31.28 215 THR A N 1
ATOM 1594 C CA . THR A 1 215 ? 23.469 9.382 2.723 1.00 31.28 215 THR A CA 1
ATOM 1595 C C . THR A 1 215 ? 24.303 10.565 3.214 1.00 31.28 215 THR A C 1
ATOM 1597 O O . THR A 1 215 ? 23.760 11.660 3.325 1.00 31.28 215 THR A O 1
ATOM 1600 N N . GLY A 1 216 ? 25.568 10.333 3.575 1.00 32.84 216 GLY A N 1
ATOM 1601 C CA . GLY A 1 216 ? 26.439 11.284 4.279 1.00 32.84 216 GLY A CA 1
ATOM 1602 C C . GLY A 1 216 ? 26.329 12.750 3.837 1.00 32.84 216 GLY A C 1
ATOM 1603 O O . GLY A 1 216 ? 26.063 13.042 2.677 1.00 32.84 216 GLY A O 1
ATOM 1604 N N . TYR A 1 217 ? 26.604 13.632 4.800 1.00 27.39 217 TYR A N 1
ATOM 1605 C CA . TYR A 1 217 ? 26.373 15.083 4.851 1.00 27.39 217 TYR A CA 1
ATOM 1606 C C . TYR A 1 217 ? 25.016 15.461 5.452 1.00 27.39 217 TYR A C 1
ATOM 1608 O O . TYR A 1 217 ? 23.950 15.254 4.882 1.00 27.39 217 TYR A O 1
ATOM 1616 N N . GLY A 1 218 ? 25.094 15.990 6.676 1.00 31.28 218 GLY A N 1
ATOM 1617 C CA . GLY A 1 218 ? 23.958 16.365 7.501 1.00 31.28 218 GLY A CA 1
ATOM 1618 C C . GLY A 1 218 ? 22.990 17.291 6.773 1.00 31.28 218 GLY A C 1
ATOM 1619 O O . GLY A 1 218 ? 23.280 18.454 6.522 1.00 31.28 218 GLY A O 1
ATOM 1620 N N . SER A 1 219 ? 21.810 16.759 6.490 1.00 30.17 219 SER A N 1
ATOM 1621 C CA . SER A 1 219 ? 20.602 17.519 6.208 1.00 30.17 219 SER A CA 1
ATOM 1622 C C . SER A 1 219 ? 19.484 16.810 6.957 1.00 30.17 219 SER A C 1
ATOM 1624 O O . SER A 1 219 ? 18.990 15.759 6.548 1.00 30.17 219 SER A O 1
ATOM 1626 N N . GLY A 1 220 ? 19.185 17.319 8.150 1.00 30.47 220 GLY A N 1
ATOM 1627 C CA . GLY A 1 220 ? 18.106 16.805 8.973 1.00 30.47 220 GLY A CA 1
ATOM 1628 C C . GLY A 1 220 ? 16.759 17.230 8.402 1.00 30.47 220 GLY A C 1
ATOM 1629 O O . GLY A 1 220 ? 16.402 18.401 8.474 1.00 30.47 220 GLY A O 1
ATOM 1630 N N . CYS A 1 221 ? 15.973 16.273 7.914 1.00 33.59 221 CYS A N 1
ATOM 1631 C CA . CYS A 1 221 ? 14.522 16.410 7.952 1.00 33.59 221 CYS A CA 1
ATOM 1632 C C . CYS A 1 221 ? 14.044 15.805 9.271 1.00 33.59 221 CYS A C 1
ATOM 1634 O O . CYS A 1 221 ? 14.033 14.589 9.448 1.00 33.59 221 CYS A O 1
ATOM 1636 N N . ALA A 1 222 ? 13.693 16.678 10.214 1.00 32.97 222 ALA A N 1
ATOM 1637 C CA . ALA A 1 222 ? 13.086 16.296 11.477 1.00 32.97 222 ALA A CA 1
ATOM 1638 C C . ALA A 1 222 ? 11.776 15.531 11.228 1.00 32.97 222 ALA A C 1
ATOM 1640 O O . ALA A 1 222 ? 10.928 15.974 10.448 1.00 32.97 222 ALA A O 1
ATOM 1641 N N . CYS A 1 223 ? 11.611 14.396 11.911 1.00 32.03 223 CYS A N 1
ATOM 1642 C CA . CYS A 1 223 ? 10.357 13.657 11.997 1.00 32.03 223 CYS A CA 1
ATOM 1643 C C . CYS A 1 223 ? 9.208 14.611 12.355 1.00 32.03 223 CYS A C 1
ATOM 1645 O O . CYS A 1 223 ? 9.087 15.038 13.500 1.00 32.03 223 CYS A O 1
ATOM 1647 N N . CYS A 1 224 ? 8.348 14.938 11.394 1.00 34.75 224 CYS A N 1
ATOM 1648 C CA . CYS A 1 224 ? 7.088 15.613 11.676 1.00 34.75 224 CYS A CA 1
ATOM 1649 C C . CYS A 1 224 ? 6.034 14.531 11.913 1.00 34.75 224 CYS A C 1
ATOM 1651 O O . CYS A 1 224 ? 5.412 14.054 10.969 1.00 34.75 224 CYS A O 1
ATOM 1653 N N . ALA A 1 225 ? 5.871 14.105 13.167 1.00 39.34 225 ALA A N 1
ATOM 1654 C CA . ALA A 1 225 ? 4.708 13.321 13.559 1.00 39.34 225 ALA A CA 1
ATOM 1655 C C . ALA A 1 225 ? 3.507 14.267 13.651 1.00 39.34 225 ALA A C 1
ATOM 1657 O O . ALA A 1 225 ? 3.321 14.956 14.654 1.00 39.34 225 ALA A O 1
ATOM 1658 N N . THR A 1 226 ? 2.713 14.352 12.586 1.00 51.25 226 THR A N 1
ATOM 1659 C CA . THR A 1 226 ? 1.429 15.057 12.631 1.00 51.25 226 THR A CA 1
ATOM 1660 C C . THR A 1 226 ? 0.331 14.035 12.881 1.00 51.25 226 THR A C 1
ATOM 1662 O O . THR A 1 226 ? 0.119 13.134 12.069 1.00 51.25 226 THR A O 1
ATOM 1665 N N . THR A 1 227 ? -0.356 14.173 14.015 1.00 46.03 227 THR A N 1
ATOM 1666 C CA . THR A 1 227 ? -1.611 13.464 14.273 1.00 46.03 227 THR A CA 1
ATOM 1667 C C . THR A 1 227 ? -2.730 14.242 13.595 1.00 46.03 227 THR A C 1
ATOM 1669 O O . THR A 1 227 ? -3.018 15.372 13.992 1.00 46.03 227 THR A O 1
ATOM 1672 N N . CYS A 1 228 ? -3.361 13.658 12.581 1.00 43.41 228 CYS A N 1
ATOM 1673 C CA . CYS A 1 228 ? -4.564 14.233 11.986 1.00 43.41 228 CYS A CA 1
ATOM 1674 C C . CYS A 1 228 ? -5.785 13.671 12.723 1.00 43.41 228 CYS A C 1
ATOM 1676 O O . CYS A 1 228 ? -5.956 12.458 12.795 1.00 43.41 228 CYS A O 1
ATOM 1678 N N . ALA A 1 229 ? -6.621 14.548 13.281 1.00 37.38 229 ALA A N 1
ATOM 1679 C CA . ALA A 1 229 ? -7.933 14.199 13.821 1.00 37.38 229 ALA A CA 1
ATOM 1680 C C . ALA A 1 229 ? -8.997 15.047 13.098 1.00 37.38 229 ALA A C 1
ATOM 1682 O O . ALA A 1 229 ? -8.817 16.263 13.002 1.00 37.38 229 ALA A O 1
ATOM 1683 N N . PRO A 1 230 ? -10.102 14.461 12.603 1.00 37.16 230 PRO A N 1
ATOM 1684 C CA . PRO A 1 230 ? -11.009 15.147 11.676 1.00 37.16 230 PRO A CA 1
ATOM 1685 C C . PRO A 1 230 ? -11.842 16.290 12.277 1.00 37.16 230 PRO A C 1
ATOM 1687 O O . PRO A 1 230 ? -12.510 16.997 11.532 1.00 37.16 230 PRO A O 1
ATOM 1690 N N . SER A 1 231 ? -11.820 16.510 13.597 1.00 32.69 231 SER A N 1
ATOM 1691 C CA . SER A 1 231 ? -12.674 17.509 14.265 1.00 32.69 231 SER A CA 1
ATOM 1692 C C . SER A 1 231 ? -11.937 18.691 14.898 1.00 32.69 231 SER A C 1
ATOM 1694 O O . SER A 1 231 ? -12.573 19.555 15.501 1.00 32.69 231 SER A O 1
ATOM 1696 N N . ARG A 1 232 ? -10.609 18.793 14.770 1.00 34.75 232 ARG A N 1
ATOM 1697 C CA . ARG A 1 232 ? -9.867 19.944 15.303 1.00 34.75 232 ARG A CA 1
ATOM 1698 C C . ARG A 1 232 ? -8.988 20.537 14.219 1.00 34.75 232 ARG A C 1
ATOM 1700 O O . ARG A 1 232 ? -8.145 19.854 13.657 1.00 34.75 232 ARG A O 1
ATOM 1707 N N . ARG A 1 233 ? -9.163 21.839 13.970 1.00 32.22 233 ARG A N 1
ATOM 1708 C CA . ARG A 1 233 ? -8.211 22.676 13.227 1.00 32.22 233 ARG A CA 1
ATOM 1709 C C . ARG A 1 233 ? -6.878 22.680 13.984 1.00 32.22 233 ARG A C 1
ATOM 1711 O O . ARG A 1 233 ? -6.589 23.603 14.741 1.00 32.22 233 ARG A O 1
ATOM 1718 N N . THR A 1 234 ? -6.082 21.627 13.853 1.00 36.00 234 THR A N 1
ATOM 1719 C CA . THR A 1 234 ? -4.758 21.550 14.464 1.00 36.00 234 THR A CA 1
ATOM 1720 C C . THR A 1 234 ? -3.799 22.379 13.629 1.00 36.00 234 THR A C 1
ATOM 1722 O O . THR A 1 234 ? -3.374 21.993 12.544 1.00 36.00 234 THR A O 1
ATOM 1725 N N . ARG A 1 235 ? -3.472 23.564 14.148 1.00 29.67 235 ARG A N 1
ATOM 1726 C CA . ARG A 1 235 ? -2.351 24.373 13.675 1.00 29.67 235 ARG A CA 1
ATOM 1727 C C . ARG A 1 235 ? -1.080 23.524 13.802 1.00 29.67 235 ARG A C 1
ATOM 1729 O O . ARG A 1 235 ? -0.778 23.052 14.895 1.00 29.67 235 ARG A O 1
ATOM 1736 N N . CYS A 1 236 ? -0.355 23.337 12.699 1.00 32.75 236 CYS A N 1
ATOM 1737 C CA . CYS A 1 236 ? 0.940 22.657 12.703 1.00 32.75 236 CYS A CA 1
ATOM 1738 C C . CYS A 1 236 ? 1.857 23.338 13.746 1.00 32.75 236 CYS A C 1
ATOM 1740 O O . CYS A 1 236 ? 1.983 24.572 13.706 1.00 32.75 236 CYS A O 1
ATOM 1742 N N . PRO A 1 237 ? 2.424 22.611 14.728 1.00 30.62 237 PRO A N 1
ATOM 1743 C CA . PRO A 1 237 ? 3.242 23.230 15.759 1.00 30.62 237 PRO A CA 1
ATOM 1744 C C . PRO A 1 237 ? 4.468 23.906 15.134 1.00 30.62 237 PRO A C 1
ATOM 1746 O O . PRO A 1 237 ? 5.188 23.323 14.328 1.00 30.62 237 PRO A O 1
ATOM 1749 N N . ARG A 1 238 ? 4.714 25.161 15.532 1.00 29.22 238 ARG A N 1
ATOM 1750 C CA . ARG A 1 238 ? 5.827 26.012 15.060 1.00 29.22 238 ARG A CA 1
ATOM 1751 C C . ARG A 1 238 ? 7.228 25.429 15.318 1.00 29.22 238 ARG A C 1
ATOM 1753 O O . ARG A 1 238 ? 8.203 26.010 14.859 1.00 29.22 238 ARG A O 1
ATOM 1760 N N . SER A 1 239 ? 7.337 24.316 16.042 1.00 30.33 239 SER A N 1
ATOM 1761 C CA . SER A 1 239 ? 8.591 23.599 16.294 1.00 30.33 239 SER A CA 1
ATOM 1762 C C . SER A 1 239 ? 9.039 22.707 15.130 1.00 30.33 239 SER A C 1
ATOM 1764 O O . SER A 1 239 ? 10.178 22.244 15.130 1.00 30.33 239 SER A O 1
ATOM 1766 N N . CYS A 1 240 ? 8.199 22.499 14.112 1.00 34.44 240 CYS A N 1
ATOM 1767 C CA . CYS A 1 240 ? 8.622 21.933 12.835 1.00 34.44 240 CYS A CA 1
ATOM 1768 C C . CYS A 1 240 ? 9.410 23.007 12.073 1.00 34.44 240 CYS A C 1
ATOM 1770 O O . CYS A 1 240 ? 8.830 23.822 11.358 1.00 34.44 240 CYS A O 1
ATOM 1772 N N . GLY A 1 241 ? 10.727 23.057 12.283 1.00 27.80 241 GLY A N 1
ATOM 1773 C CA . GLY A 1 241 ? 11.652 23.971 11.613 1.00 27.80 241 GLY A CA 1
ATOM 1774 C C . GLY A 1 241 ? 11.759 23.718 10.106 1.00 27.80 241 GLY A C 1
ATOM 1775 O O . GLY A 1 241 ? 12.810 23.329 9.616 1.00 27.80 241 GLY A O 1
ATOM 1776 N N . CYS A 1 242 ? 10.685 23.953 9.357 1.00 27.73 242 CYS A N 1
ATOM 1777 C CA . CYS A 1 242 ? 10.741 24.205 7.926 1.00 27.73 242 CYS A CA 1
ATOM 1778 C C . CYS A 1 242 ? 10.989 25.703 7.756 1.00 27.73 242 CYS A C 1
ATOM 1780 O O . CYS A 1 242 ? 10.064 26.516 7.809 1.00 27.73 242 CYS A O 1
ATOM 1782 N N . ALA A 1 243 ? 12.251 26.093 7.585 1.00 29.25 243 ALA A N 1
ATOM 1783 C CA . ALA A 1 243 ? 12.555 27.428 7.100 1.00 29.25 243 ALA A CA 1
ATOM 1784 C C . ALA A 1 243 ? 11.957 27.566 5.688 1.00 29.25 243 ALA A C 1
ATOM 1786 O O . ALA A 1 243 ? 12.502 27.022 4.732 1.00 29.25 243 ALA A O 1
ATOM 1787 N N . GLY A 1 244 ? 10.819 28.257 5.560 1.00 27.36 244 GLY A N 1
ATOM 1788 C CA . GLY A 1 244 ? 10.393 28.811 4.270 1.00 27.36 244 GLY A CA 1
ATOM 1789 C C . GLY A 1 244 ? 8.965 28.578 3.777 1.00 27.36 244 GLY A C 1
ATOM 1790 O O . GLY A 1 244 ? 8.664 29.088 2.706 1.00 27.36 244 GLY A O 1
ATOM 1791 N N . SER A 1 245 ? 8.055 27.911 4.494 1.00 28.33 245 SER A N 1
ATOM 1792 C CA . SER A 1 245 ? 6.649 27.838 4.052 1.00 28.33 245 SER A CA 1
ATOM 1793 C C . SER A 1 245 ? 5.676 28.203 5.171 1.00 28.33 245 SER A C 1
ATOM 1795 O O . SER A 1 245 ? 5.426 27.464 6.121 1.00 28.33 245 SER A O 1
ATOM 1797 N N . ARG A 1 246 ? 5.114 29.412 5.068 1.00 26.77 246 ARG A N 1
ATOM 1798 C CA . ARG A 1 246 ? 3.893 29.764 5.796 1.00 26.77 246 ARG A CA 1
ATOM 1799 C C . ARG A 1 246 ? 2.751 29.021 5.101 1.00 26.77 246 ARG A C 1
ATOM 1801 O O . ARG A 1 246 ? 2.685 29.021 3.880 1.00 26.77 246 ARG A O 1
ATOM 1808 N N . THR A 1 247 ? 1.877 28.424 5.908 1.00 26.91 247 THR A N 1
ATOM 1809 C CA . THR A 1 247 ? 0.595 27.785 5.555 1.00 26.91 247 THR A CA 1
ATOM 1810 C C . THR A 1 247 ? 0.644 26.457 4.790 1.00 26.91 247 THR A C 1
ATOM 1812 O O . THR A 1 247 ? 0.712 26.431 3.570 1.00 26.91 247 THR A O 1
ATOM 1815 N N . ALA A 1 248 ? 0.453 25.357 5.525 1.00 27.88 248 ALA A N 1
ATOM 1816 C CA . ALA A 1 248 ? -0.197 24.152 5.014 1.00 27.88 248 ALA A CA 1
ATOM 1817 C C . ALA A 1 248 ? -1.532 23.993 5.760 1.00 27.88 248 ALA A C 1
ATOM 1819 O O . ALA A 1 248 ? -1.558 23.973 6.994 1.00 27.88 248 ALA A O 1
ATOM 1820 N N . TRP A 1 249 ? -2.633 23.957 5.012 1.00 22.53 249 TRP A N 1
ATOM 1821 C CA . TRP A 1 249 ? -3.992 23.777 5.519 1.00 22.53 249 TRP A CA 1
ATOM 1822 C C . TRP A 1 249 ? -4.449 22.358 5.174 1.00 22.53 249 TRP A C 1
ATOM 1824 O O . TRP A 1 249 ? -4.345 21.949 4.021 1.00 22.53 249 TRP A O 1
ATOM 1834 N N . CYS A 1 250 ? -4.944 21.612 6.163 1.00 23.27 250 CYS A N 1
ATOM 1835 C CA . CYS A 1 250 ? -5.775 20.437 5.904 1.00 23.27 250 CYS A CA 1
ATOM 1836 C C . CYS A 1 250 ? -7.198 20.945 5.648 1.00 23.27 250 CYS A C 1
ATOM 1838 O O . CYS A 1 250 ? -7.756 21.617 6.521 1.00 23.27 250 CYS A O 1
ATOM 1840 N N . ALA A 1 251 ? -7.724 20.690 4.451 1.00 26.11 251 ALA A N 1
ATOM 1841 C CA . ALA A 1 251 ? -9.153 20.774 4.163 1.00 26.11 251 ALA A CA 1
ATOM 1842 C C . ALA A 1 251 ? -9.816 19.444 4.538 1.00 26.11 251 ALA A C 1
ATOM 1844 O O 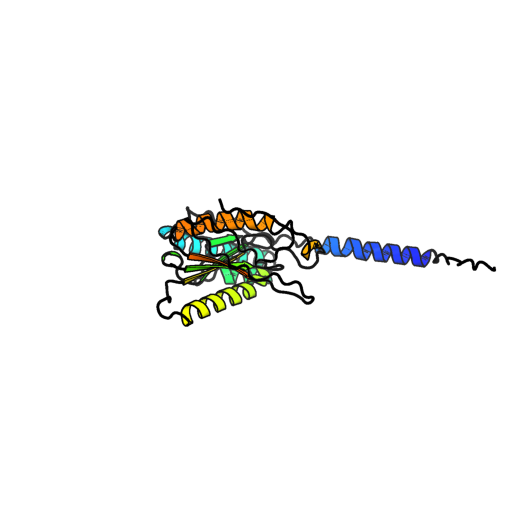. ALA A 1 251 ? -9.141 18.403 4.356 1.00 26.11 251 ALA A O 1
#